Protein AF-A0A256YFN9-F1 (afdb_monomer)

Structure (mmCIF, N/CA/C/O backbone):
data_AF-A0A256YFN9-F1
#
_entry.id   AF-A0A256YFN9-F1
#
loop_
_atom_site.group_PDB
_atom_site.id
_atom_site.type_symbol
_atom_site.label_atom_id
_atom_site.label_alt_id
_atom_site.label_comp_id
_atom_site.label_asym_id
_atom_site.label_entity_id
_atom_site.label_seq_id
_atom_site.pdbx_PDB_ins_code
_atom_site.Cartn_x
_atom_site.Cartn_y
_atom_site.Cartn_z
_atom_site.occupancy
_atom_site.B_iso_or_equiv
_atom_site.auth_seq_id
_atom_site.auth_comp_id
_atom_site.auth_asym_id
_atom_site.auth_atom_id
_atom_site.pdbx_PDB_model_num
ATOM 1 N N . MET A 1 1 ? 26.355 7.300 21.365 1.00 31.09 1 MET A N 1
ATOM 2 C CA . MET A 1 1 ? 24.925 7.442 21.045 1.00 31.09 1 MET A CA 1
ATOM 3 C C . MET A 1 1 ? 24.406 8.568 21.919 1.00 31.09 1 MET A C 1
ATOM 5 O O . MET A 1 1 ? 24.290 8.373 23.122 1.00 31.09 1 MET A O 1
ATOM 9 N N . LYS A 1 2 ? 24.301 9.787 21.382 1.00 23.52 2 LYS A N 1
ATOM 10 C CA . LYS A 1 2 ? 23.694 10.892 22.128 1.00 23.52 2 LYS A CA 1
ATOM 11 C C . LYS A 1 2 ? 22.186 10.688 22.015 1.00 23.52 2 LYS A C 1
ATOM 13 O O . LYS A 1 2 ? 21.679 10.669 20.905 1.00 23.52 2 LYS A O 1
ATOM 18 N N . LEU A 1 3 ? 21.522 10.443 23.139 1.00 29.11 3 LEU A N 1
ATOM 19 C CA . LEU A 1 3 ? 20.066 10.503 23.220 1.00 29.11 3 LEU A CA 1
ATOM 20 C C . LEU A 1 3 ? 19.706 11.984 23.094 1.00 29.11 3 LEU A C 1
ATOM 22 O O . LEU A 1 3 ? 20.018 12.760 23.995 1.00 29.11 3 LEU A O 1
ATOM 26 N N . TYR A 1 4 ? 19.172 12.382 21.947 1.00 42.34 4 TYR A N 1
ATOM 27 C CA . TYR A 1 4 ? 18.558 13.692 21.782 1.00 42.34 4 TYR A CA 1
ATOM 28 C C . TYR A 1 4 ? 17.078 13.546 22.138 1.00 42.34 4 TYR A C 1
ATOM 30 O O . TYR A 1 4 ? 16.406 12.641 21.645 1.00 42.34 4 TYR A O 1
ATOM 38 N N . GLU A 1 5 ? 16.598 14.374 23.062 1.00 48.62 5 GLU A N 1
ATOM 39 C CA . GLU A 1 5 ? 15.192 14.405 23.461 1.00 48.62 5 GLU A CA 1
ATOM 40 C C . GLU A 1 5 ? 14.402 15.164 22.387 1.00 48.62 5 GLU A C 1
ATOM 42 O O . GLU A 1 5 ? 14.769 16.285 22.033 1.00 48.62 5 GLU A O 1
ATOM 47 N N . ALA A 1 6 ? 13.345 14.546 21.849 1.00 60.25 6 ALA A N 1
ATOM 48 C CA . ALA A 1 6 ? 12.376 15.231 20.993 1.00 60.25 6 ALA A CA 1
ATOM 49 C C . ALA A 1 6 ? 11.833 16.475 21.715 1.00 60.25 6 ALA A C 1
ATOM 51 O O . ALA A 1 6 ? 11.688 16.459 22.943 1.00 60.25 6 ALA A O 1
ATOM 52 N N . SER A 1 7 ? 11.530 17.552 20.983 1.00 68.69 7 SER A N 1
ATOM 53 C CA . SER A 1 7 ? 11.017 18.757 21.634 1.00 68.69 7 SER A CA 1
ATOM 54 C C . SER A 1 7 ? 9.652 18.477 22.279 1.00 68.69 7 SER A C 1
ATOM 56 O O . SER A 1 7 ? 8.888 17.621 21.830 1.00 68.69 7 SER A O 1
ATOM 58 N N . GLU A 1 8 ? 9.304 19.218 23.336 1.00 73.56 8 GLU A N 1
ATOM 59 C CA . GLU A 1 8 ? 7.992 19.083 23.993 1.00 73.56 8 GLU A CA 1
ATOM 60 C C . GLU A 1 8 ? 6.826 19.329 23.010 1.00 73.56 8 GLU A C 1
ATOM 62 O O . GLU A 1 8 ? 5.724 18.810 23.192 1.00 73.56 8 GLU A O 1
ATOM 67 N N . PHE A 1 9 ? 7.069 20.112 21.954 1.00 75.50 9 PHE A N 1
ATOM 68 C CA . PHE A 1 9 ? 6.118 20.336 20.870 1.00 75.50 9 PHE A CA 1
ATOM 69 C C . PHE A 1 9 ? 5.909 19.072 20.022 1.00 75.50 9 PHE A C 1
ATOM 71 O O . PHE A 1 9 ? 4.760 18.695 19.786 1.00 75.50 9 PHE A O 1
ATOM 78 N N . ASP A 1 10 ? 6.988 18.386 19.637 1.00 76.69 10 ASP A N 1
ATOM 79 C CA . ASP A 1 10 ? 6.937 17.173 18.806 1.00 76.69 10 ASP A CA 1
ATOM 80 C C . ASP A 1 10 ? 6.208 16.040 19.528 1.00 76.69 10 ASP A C 1
ATOM 82 O O . ASP A 1 10 ? 5.342 15.377 18.956 1.00 76.69 10 ASP A O 1
ATOM 86 N N . ILE A 1 11 ? 6.500 15.872 20.823 1.00 79.44 11 ILE A N 1
ATOM 87 C CA . ILE A 1 11 ? 5.843 14.871 21.670 1.00 79.44 11 ILE A CA 1
ATOM 88 C C . ILE A 1 11 ? 4.331 15.117 21.692 1.00 79.44 11 ILE A C 1
ATOM 90 O O . ILE A 1 11 ? 3.560 14.211 21.381 1.00 79.44 11 ILE A O 1
ATOM 94 N N . LYS A 1 12 ? 3.895 16.354 21.965 1.00 84.94 12 LYS A N 1
ATOM 95 C CA . LYS A 1 12 ? 2.464 16.701 22.000 1.00 84.94 12 LYS A CA 1
ATOM 96 C C . LYS A 1 12 ? 1.782 16.528 20.645 1.00 84.94 12 LYS A C 1
ATOM 98 O O . LYS A 1 12 ? 0.613 16.145 20.598 1.00 84.94 12 LYS A O 1
ATOM 103 N N . LEU A 1 13 ? 2.480 16.821 19.547 1.00 86.12 13 LEU A N 1
ATOM 104 C CA . LEU A 1 13 ? 1.949 16.649 18.195 1.00 86.12 13 LEU A CA 1
ATOM 105 C C . LEU A 1 13 ? 1.696 15.167 17.883 1.00 86.12 13 LEU A C 1
ATOM 107 O O . LEU A 1 13 ? 0.624 14.816 17.385 1.00 86.12 13 LEU A O 1
ATOM 111 N N . PHE A 1 14 ? 2.653 14.297 18.211 1.00 87.94 14 PHE A N 1
ATOM 112 C CA . PHE A 1 14 ? 2.536 12.857 17.983 1.00 87.94 14 PHE A CA 1
ATOM 113 C C . PHE A 1 14 ? 1.542 12.190 18.936 1.00 87.94 14 PHE A C 1
ATOM 115 O O . PHE A 1 14 ? 0.762 11.352 18.489 1.00 87.94 14 PHE A O 1
ATOM 122 N N . GLU A 1 15 ? 1.495 12.595 20.207 1.00 89.56 15 GLU A N 1
ATOM 123 C CA . GLU A 1 15 ? 0.472 12.144 21.162 1.00 89.56 15 GLU A CA 1
ATOM 124 C C . GLU A 1 15 ? -0.935 12.487 20.665 1.00 89.56 15 GLU A C 1
ATOM 126 O O . GLU A 1 15 ? -1.798 11.611 20.595 1.00 89.56 15 GLU A O 1
ATOM 131 N N . LYS A 1 16 ? -1.144 13.731 20.206 1.00 90.50 16 LYS A N 1
ATOM 132 C CA . LYS A 1 16 ? -2.417 14.152 19.609 1.00 90.50 16 LYS A CA 1
ATOM 133 C C . LYS A 1 16 ? -2.796 13.275 18.412 1.00 90.50 16 LYS A C 1
ATOM 135 O O . LYS A 1 16 ? -3.946 12.846 18.311 1.00 90.50 16 LYS A O 1
ATOM 140 N N . PHE A 1 17 ? -1.849 13.005 17.509 1.00 93.81 17 PHE A N 1
ATOM 141 C CA . PHE A 1 17 ? -2.095 12.122 16.368 1.00 93.81 17 PHE A CA 1
ATOM 142 C C . PHE A 1 17 ? -2.513 10.719 16.825 1.00 93.81 17 PHE A C 1
ATOM 144 O O . PHE A 1 17 ? -3.518 10.198 16.344 1.00 93.81 17 PHE A O 1
ATOM 151 N N . VAL A 1 18 ? -1.774 10.119 17.763 1.00 94.25 18 VAL A N 1
ATOM 152 C CA . VAL A 1 18 ? -2.042 8.766 18.269 1.00 94.25 18 VAL A CA 1
ATOM 153 C C . VAL A 1 18 ? -3.432 8.676 18.901 1.00 94.25 18 VAL A C 1
ATOM 155 O O . VAL A 1 18 ? -4.196 7.774 18.550 1.00 94.25 18 VAL A O 1
ATOM 158 N N . ASP A 1 19 ? -3.791 9.619 19.771 1.00 94.94 19 ASP A N 1
ATOM 159 C CA . ASP A 1 19 ? -5.084 9.624 20.462 1.00 94.94 19 ASP A CA 1
ATOM 160 C C . ASP A 1 19 ? -6.259 9.750 19.484 1.00 94.94 19 ASP A C 1
ATOM 162 O O . ASP A 1 19 ? -7.252 9.017 19.566 1.00 94.94 19 ASP A O 1
ATOM 166 N N . GLU A 1 20 ? -6.162 10.661 18.515 1.00 96.75 20 GLU A N 1
ATOM 167 C CA . GLU A 1 20 ? -7.208 10.837 17.509 1.00 96.75 20 GLU A CA 1
ATOM 168 C C . GLU A 1 20 ? -7.285 9.643 16.542 1.00 96.75 20 GLU A C 1
ATOM 170 O O . GLU A 1 20 ? -8.389 9.187 16.221 1.00 96.75 20 GLU A O 1
ATOM 175 N N . ALA A 1 21 ? -6.144 9.080 16.134 1.00 97.25 21 ALA A N 1
ATOM 176 C CA . ALA A 1 21 ? -6.084 7.901 15.275 1.00 97.25 21 ALA A CA 1
ATOM 177 C C . ALA A 1 21 ? -6.699 6.663 15.950 1.00 97.25 21 ALA A C 1
ATOM 179 O O . ALA A 1 21 ? -7.454 5.933 15.306 1.00 97.25 21 ALA A O 1
ATOM 180 N N . LEU A 1 22 ? -6.456 6.453 17.251 1.00 96.62 22 LEU A N 1
ATOM 181 C CA . LEU A 1 22 ? -7.061 5.367 18.035 1.00 96.62 22 LEU A CA 1
ATOM 182 C C . LEU A 1 22 ? -8.589 5.479 18.105 1.00 96.62 22 LEU A C 1
ATOM 184 O O . LEU A 1 22 ? -9.300 4.474 17.976 1.00 96.62 22 LEU A O 1
ATOM 188 N N . ASN A 1 23 ? -9.100 6.698 18.283 1.00 97.38 23 ASN A N 1
ATOM 189 C CA . ASN A 1 23 ? -10.536 6.958 18.284 1.00 97.38 23 ASN A CA 1
ATOM 190 C C . ASN A 1 23 ? -11.153 6.668 16.911 1.00 97.38 23 ASN A C 1
ATOM 192 O O . ASN A 1 23 ? -12.175 5.989 16.826 1.00 97.38 23 ASN A O 1
ATOM 196 N N . ILE A 1 24 ? -10.514 7.123 15.828 1.00 98.19 24 ILE A N 1
ATOM 197 C CA . ILE A 1 24 ? -10.985 6.856 14.463 1.00 98.19 24 ILE A CA 1
ATOM 198 C C . ILE A 1 24 ? -10.957 5.353 14.158 1.00 98.19 24 ILE A C 1
ATOM 200 O O . ILE A 1 24 ? -11.948 4.827 13.650 1.00 98.19 24 ILE A O 1
ATOM 204 N N . ALA A 1 25 ? -9.875 4.651 14.508 1.00 97.69 25 ALA A N 1
ATOM 205 C CA . ALA A 1 25 ? -9.765 3.205 14.329 1.00 97.69 25 ALA A CA 1
ATOM 206 C C . ALA A 1 25 ? -10.911 2.467 15.033 1.00 97.69 25 ALA A C 1
ATOM 208 O O . ALA A 1 25 ? -11.564 1.635 14.415 1.00 97.69 25 ALA A O 1
ATOM 209 N N . SER A 1 26 ? -11.222 2.839 16.279 1.00 97.81 26 SER A N 1
ATOM 210 C CA . SER A 1 26 ? -12.307 2.224 17.056 1.00 97.81 26 SER A CA 1
ATOM 211 C C . SER A 1 26 ? -13.685 2.399 16.400 1.00 97.81 26 SER A C 1
ATOM 213 O O . SER A 1 26 ? -14.517 1.494 16.445 1.00 97.81 26 SER A O 1
ATOM 215 N N . GLU A 1 27 ? -13.949 3.547 15.771 1.00 98.44 27 GLU A N 1
ATOM 216 C CA . GLU A 1 27 ? -15.192 3.762 15.016 1.00 98.44 27 GLU A CA 1
ATOM 217 C C . GLU A 1 27 ? -15.226 2.944 13.716 1.00 98.44 27 GLU A C 1
ATOM 219 O O . GLU A 1 27 ? -16.272 2.399 13.355 1.00 98.44 27 GLU A O 1
ATOM 224 N N . ILE A 1 28 ? -14.085 2.791 13.036 1.00 98.38 28 ILE A N 1
ATOM 225 C CA . ILE A 1 28 ? -13.972 1.926 11.854 1.00 98.38 28 ILE A CA 1
ATOM 226 C C . ILE A 1 28 ? -14.216 0.457 12.237 1.00 98.38 28 ILE A C 1
ATOM 228 O O . ILE A 1 28 ? -14.989 -0.212 11.549 1.00 98.38 28 ILE A O 1
ATOM 232 N N . GLU A 1 29 ? -13.650 -0.027 13.350 1.00 97.44 29 GLU A N 1
ATOM 233 C CA . GLU A 1 29 ? -13.876 -1.389 13.869 1.00 97.44 29 GLU A CA 1
ATOM 234 C C . GLU A 1 29 ? -15.368 -1.651 14.117 1.00 97.44 29 GLU A C 1
ATOM 236 O O . GLU A 1 29 ? -15.888 -2.69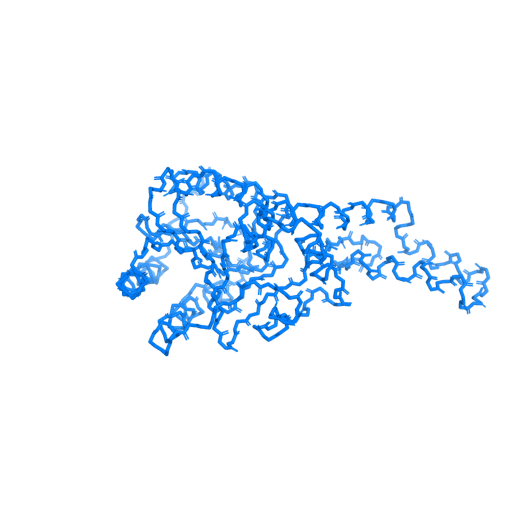3 13.719 1.00 97.44 29 GLU A O 1
ATOM 241 N N . LYS A 1 30 ? -16.101 -0.687 14.696 1.00 98.12 30 LYS A N 1
ATOM 242 C CA . LYS A 1 30 ? -17.558 -0.806 14.910 1.00 98.12 30 LYS A CA 1
ATOM 243 C C . LYS A 1 30 ? -18.338 -0.937 13.603 1.00 98.12 30 LYS A C 1
ATOM 245 O O . LYS A 1 30 ? -19.309 -1.686 13.549 1.00 98.12 30 LYS A O 1
ATOM 250 N N . ILE A 1 31 ? -17.937 -0.204 12.563 1.00 97.88 31 ILE A N 1
ATOM 251 C CA . ILE A 1 31 ? -18.598 -0.241 11.250 1.00 97.88 31 ILE A CA 1
ATOM 252 C C . ILE A 1 31 ? -18.286 -1.546 10.513 1.00 97.88 31 ILE A C 1
ATOM 254 O O . ILE A 1 31 ? -19.148 -2.086 9.820 1.00 97.88 31 ILE A O 1
ATOM 258 N N . ARG A 1 32 ? -17.047 -2.031 10.621 1.00 97.00 32 ARG A N 1
ATOM 259 C CA . ARG A 1 32 ? -16.557 -3.180 9.854 1.00 97.00 32 ARG A CA 1
ATOM 260 C C . ARG A 1 32 ? -16.783 -4.519 10.540 1.00 97.00 32 ARG A C 1
ATOM 262 O O . ARG A 1 32 ? -16.917 -5.520 9.844 1.00 97.00 32 ARG A O 1
ATOM 269 N N . GLY A 1 33 ? -16.838 -4.539 11.869 1.00 96.75 33 GLY A N 1
ATOM 270 C CA . GLY A 1 33 ? -16.858 -5.772 12.656 1.00 96.75 33 GLY A CA 1
ATOM 271 C C . GLY A 1 33 ? -15.537 -6.550 12.608 1.00 96.75 33 GLY A C 1
ATOM 272 O O . GLY A 1 33 ? -15.523 -7.738 12.917 1.00 96.75 33 GLY A O 1
ATOM 273 N N . SER A 1 34 ? -14.447 -5.899 12.206 1.00 96.00 34 SER A N 1
ATOM 274 C CA . SER A 1 34 ? -13.098 -6.452 12.055 1.00 96.00 34 SER A CA 1
ATOM 275 C C . SER A 1 34 ? -12.127 -5.732 12.992 1.00 96.00 34 SER A C 1
ATOM 277 O O . SER A 1 34 ? -12.390 -4.605 13.419 1.00 96.00 34 SER A O 1
ATOM 279 N N . ARG A 1 35 ? -10.986 -6.366 13.294 1.00 96.88 35 ARG A N 1
ATOM 280 C CA . ARG A 1 35 ? -9.858 -5.663 13.919 1.00 96.88 35 ARG A CA 1
ATOM 281 C C . ARG A 1 35 ? -9.272 -4.689 12.902 1.00 96.88 35 ARG A C 1
ATOM 283 O O . ARG A 1 35 ? -9.081 -5.064 11.746 1.00 96.88 35 ARG A O 1
ATOM 290 N N . VAL A 1 36 ? -8.922 -3.483 13.332 1.00 98.06 36 VAL A N 1
ATOM 291 C CA . VAL A 1 36 ? -8.251 -2.491 12.482 1.00 98.06 36 VAL A CA 1
ATOM 292 C C . VAL A 1 36 ? -6.788 -2.352 12.882 1.00 98.06 36 VAL A C 1
ATOM 294 O O . VAL A 1 36 ? -6.460 -2.237 14.063 1.00 98.06 36 VAL A O 1
ATOM 297 N N . PHE A 1 37 ? -5.907 -2.329 11.882 1.00 98.31 37 PHE A N 1
ATOM 298 C CA . PHE A 1 37 ? -4.496 -2.009 12.053 1.00 98.31 37 PHE A CA 1
ATOM 299 C C . PHE A 1 37 ? -4.077 -0.854 11.139 1.00 98.31 37 PHE A C 1
ATOM 301 O O . PHE A 1 37 ? -4.201 -0.944 9.921 1.00 98.31 37 PHE A O 1
ATOM 308 N N . ILE A 1 38 ? -3.558 0.233 11.701 1.00 98.50 38 ILE A N 1
ATOM 309 C CA . ILE A 1 38 ? -3.041 1.372 10.937 1.00 98.50 38 ILE A CA 1
ATOM 310 C C . ILE A 1 38 ? -1.569 1.116 10.607 1.00 98.50 38 ILE A C 1
ATOM 312 O O . ILE A 1 38 ? -0.753 0.923 11.505 1.00 98.50 38 ILE A O 1
ATOM 316 N N . LEU A 1 39 ? -1.232 1.137 9.319 1.00 98.25 39 LEU A N 1
ATOM 317 C CA . LEU A 1 39 ? 0.135 1.060 8.817 1.00 98.25 39 LEU A CA 1
ATOM 318 C C . LEU A 1 39 ? 0.405 2.257 7.906 1.00 98.25 39 LEU A C 1
ATOM 320 O O . LEU A 1 39 ? 0.165 2.205 6.697 1.00 98.25 39 LEU A O 1
ATOM 324 N N . PHE A 1 40 ? 0.889 3.346 8.497 1.00 97.31 40 PHE A N 1
ATOM 325 C CA . PHE A 1 40 ? 1.238 4.566 7.769 1.00 97.31 40 PHE A CA 1
ATOM 326 C C . PHE A 1 40 ? 2.751 4.708 7.667 1.00 97.31 40 PHE A C 1
ATOM 328 O O . PHE A 1 40 ? 3.473 4.586 8.650 1.00 97.31 40 PHE A O 1
ATOM 335 N N . ILE A 1 41 ? 3.247 4.931 6.460 1.00 95.06 41 ILE A N 1
ATOM 336 C CA . ILE A 1 41 ? 4.669 5.065 6.167 1.00 95.06 41 ILE A CA 1
ATOM 337 C C . ILE A 1 41 ? 4.838 6.409 5.460 1.00 95.06 41 ILE A C 1
ATOM 339 O O . ILE A 1 41 ? 4.288 6.597 4.373 1.00 95.06 41 ILE A O 1
ATOM 343 N N . GLY A 1 42 ? 5.542 7.335 6.115 1.00 90.19 42 GLY A N 1
ATOM 344 C CA . GLY A 1 42 ? 5.807 8.695 5.640 1.00 90.19 42 GLY A CA 1
ATOM 345 C C . GLY A 1 42 ? 6.597 8.742 4.346 1.00 90.19 42 GLY A C 1
ATOM 346 O O . GLY A 1 42 ? 7.115 7.729 3.874 1.00 90.19 42 GLY A O 1
ATOM 347 N N . GLU A 1 43 ? 6.682 9.928 3.750 1.00 84.94 43 GLU A N 1
ATOM 348 C CA . GLU A 1 43 ? 7.249 10.091 2.405 1.00 84.94 43 GLU A CA 1
ATOM 349 C C . GLU A 1 43 ? 8.745 9.787 2.354 1.00 84.94 43 GLU A C 1
ATOM 351 O O . GLU A 1 43 ? 9.282 9.399 1.316 1.00 84.94 43 GLU A O 1
ATOM 356 N N . TYR A 1 44 ? 9.401 9.909 3.504 1.00 83.94 44 TYR A N 1
ATOM 357 C CA . TYR A 1 44 ? 10.827 9.670 3.671 1.00 83.94 44 TYR A CA 1
ATOM 358 C C . TYR A 1 44 ? 11.136 8.327 4.340 1.00 83.94 44 TYR A C 1
ATOM 360 O O . TYR A 1 44 ? 12.284 8.041 4.678 1.00 83.94 44 TYR A O 1
ATOM 368 N N . ARG A 1 45 ? 10.122 7.472 4.514 1.00 87.38 45 ARG A N 1
ATOM 369 C CA . ARG A 1 45 ? 10.284 6.077 4.928 1.00 87.38 45 ARG A CA 1
ATOM 370 C C . ARG A 1 45 ? 9.810 5.147 3.824 1.00 87.38 45 ARG A C 1
ATOM 372 O O . ARG A 1 45 ? 8.885 5.432 3.075 1.00 87.38 45 ARG A O 1
ATOM 379 N N . ASN A 1 46 ? 10.463 3.996 3.739 1.00 90.81 46 ASN A N 1
ATOM 380 C CA . ASN A 1 46 ? 10.145 2.970 2.758 1.00 90.81 46 ASN A CA 1
ATOM 381 C C . ASN A 1 46 ? 9.653 1.703 3.452 1.00 90.81 46 ASN A C 1
ATOM 383 O O . ASN A 1 46 ? 10.008 1.413 4.592 1.00 90.81 46 ASN A O 1
ATOM 387 N N . ILE A 1 47 ? 8.896 0.898 2.715 1.00 95.50 47 ILE A N 1
ATOM 388 C CA . ILE A 1 47 ? 8.762 -0.529 2.995 1.00 95.50 47 ILE A CA 1
ATOM 389 C C . ILE A 1 47 ? 10.154 -1.146 2.819 1.00 95.50 47 ILE A C 1
ATOM 391 O O . ILE A 1 47 ? 10.639 -1.313 1.699 1.00 95.50 47 ILE A O 1
ATOM 395 N N . ASP A 1 48 ? 10.810 -1.462 3.928 1.00 93.50 48 ASP A N 1
ATOM 396 C CA . ASP A 1 48 ? 12.169 -1.990 3.966 1.00 93.50 48 ASP A CA 1
ATOM 397 C C . ASP A 1 48 ? 12.250 -3.288 4.789 1.00 93.50 48 ASP A C 1
ATOM 399 O O . ASP A 1 48 ? 11.241 -3.914 5.122 1.00 93.50 48 ASP A O 1
ATOM 403 N N . ARG A 1 49 ? 13.477 -3.744 5.063 1.00 93.56 49 ARG A N 1
ATOM 404 C CA . ARG A 1 49 ? 13.732 -5.008 5.769 1.00 93.56 49 ARG A CA 1
ATOM 405 C C . ARG A 1 49 ? 13.360 -4.957 7.250 1.00 93.56 49 ARG A C 1
ATOM 407 O O . ARG A 1 49 ? 13.235 -6.012 7.865 1.00 93.56 49 ARG A O 1
ATOM 414 N N . GLU A 1 50 ? 13.197 -3.772 7.832 1.00 91.88 50 GLU A N 1
ATOM 415 C CA . GLU A 1 50 ? 12.826 -3.622 9.239 1.00 91.88 50 GLU A CA 1
ATOM 416 C C . GLU A 1 50 ? 11.327 -3.824 9.444 1.00 91.88 50 GLU A C 1
ATOM 418 O O . GLU A 1 50 ? 10.914 -4.338 10.489 1.00 91.88 50 GLU A O 1
ATOM 423 N N . LEU A 1 51 ? 10.516 -3.488 8.432 1.00 94.31 51 LEU A N 1
ATOM 424 C CA . LEU A 1 51 ? 9.058 -3.530 8.521 1.00 94.31 51 LEU A CA 1
ATOM 425 C C . LEU A 1 51 ? 8.538 -4.894 8.987 1.00 94.31 51 LEU A C 1
ATOM 427 O O . LEU A 1 51 ? 7.667 -4.943 9.850 1.00 94.31 51 LEU A O 1
ATOM 431 N N . ILE A 1 52 ? 9.084 -6.008 8.489 1.00 95.06 52 ILE A N 1
ATOM 432 C CA . ILE A 1 52 ? 8.636 -7.341 8.921 1.00 95.06 52 ILE A CA 1
ATOM 433 C C . ILE A 1 52 ? 8.875 -7.580 10.416 1.00 95.06 52 ILE A C 1
ATOM 435 O O . ILE A 1 52 ? 8.035 -8.180 11.083 1.00 95.06 52 ILE A O 1
ATOM 439 N N . GLY A 1 53 ? 9.983 -7.080 10.967 1.00 93.38 53 GLY A N 1
ATOM 440 C CA . GLY A 1 53 ? 10.275 -7.187 12.394 1.00 93.38 53 GLY A CA 1
ATOM 441 C C . GLY A 1 53 ? 9.304 -6.373 13.250 1.00 93.38 53 GLY A C 1
ATOM 442 O O . GLY A 1 53 ? 8.992 -6.778 14.368 1.00 93.38 53 GLY A O 1
ATOM 443 N N . ILE A 1 54 ? 8.806 -5.253 12.722 1.00 92.19 54 ILE A N 1
ATOM 444 C CA . ILE A 1 54 ? 7.770 -4.434 13.359 1.00 92.19 54 ILE A CA 1
ATOM 445 C C . ILE A 1 54 ? 6.419 -5.151 13.276 1.00 92.19 54 ILE A C 1
ATOM 447 O O . ILE A 1 54 ? 5.792 -5.380 14.304 1.00 92.19 54 ILE A O 1
ATOM 451 N N . ILE A 1 55 ? 6.003 -5.571 12.078 1.00 95.62 55 ILE A N 1
ATOM 452 C CA . ILE A 1 55 ? 4.716 -6.244 11.857 1.00 95.62 55 ILE A CA 1
ATOM 453 C C . ILE A 1 55 ? 4.609 -7.528 12.679 1.00 95.62 55 ILE A C 1
ATOM 455 O O . ILE A 1 55 ? 3.592 -7.727 13.329 1.00 95.62 55 ILE A O 1
ATOM 459 N N . ASN A 1 56 ? 5.664 -8.344 12.736 1.00 94.12 56 ASN A N 1
ATOM 460 C CA . ASN A 1 56 ? 5.682 -9.572 13.534 1.00 94.12 56 ASN A CA 1
ATOM 461 C C . ASN A 1 56 ? 5.395 -9.305 15.024 1.00 94.12 56 ASN A C 1
ATOM 463 O O . ASN A 1 56 ? 4.584 -9.987 15.640 1.00 94.12 56 ASN A O 1
ATOM 467 N N . LYS A 1 57 ? 5.988 -8.251 15.597 1.00 92.25 57 LYS A N 1
ATOM 468 C CA . LYS A 1 57 ? 5.778 -7.901 17.012 1.00 92.25 57 LYS A CA 1
ATOM 469 C C . LYS A 1 57 ? 4.357 -7.429 17.326 1.00 92.25 57 LYS A C 1
ATOM 471 O O . LYS A 1 57 ? 3.949 -7.502 18.481 1.00 92.25 57 LYS A O 1
ATOM 476 N N . LEU A 1 58 ? 3.644 -6.883 16.342 1.00 92.12 58 LEU A N 1
ATOM 477 C CA . LEU A 1 58 ? 2.357 -6.202 16.538 1.00 92.12 58 LEU A CA 1
ATOM 478 C C . LEU A 1 58 ? 1.159 -7.020 16.055 1.00 92.12 58 LEU A C 1
ATOM 480 O O . LEU A 1 58 ? 0.036 -6.879 16.550 1.00 92.12 58 LEU A O 1
ATOM 484 N N . ILE A 1 59 ? 1.407 -7.867 15.065 1.00 92.94 59 ILE A N 1
ATOM 485 C CA . ILE A 1 59 ? 0.441 -8.757 14.452 1.00 92.94 59 ILE A CA 1
ATOM 486 C C . ILE A 1 59 ? 1.024 -10.159 14.571 1.00 92.94 59 ILE A C 1
ATOM 488 O O . ILE A 1 59 ? 1.841 -10.586 13.764 1.00 92.94 59 ILE A O 1
ATOM 492 N N . ASP A 1 60 ? 0.604 -10.864 15.611 1.00 87.94 60 ASP A N 1
ATOM 493 C CA . ASP A 1 60 ? 0.744 -12.315 15.696 1.00 87.94 60 ASP A CA 1
ATOM 494 C C . ASP A 1 60 ? -0.505 -12.954 15.051 1.00 87.94 60 ASP A C 1
ATOM 496 O O . ASP A 1 60 ? -1.103 -12.390 14.128 1.00 87.94 60 ASP A O 1
ATOM 500 N N . ARG A 1 61 ? -0.956 -14.100 15.552 1.00 93.19 61 ARG A N 1
ATOM 501 C CA . ARG A 1 61 ? -2.175 -14.757 15.095 1.00 93.19 61 ARG A CA 1
ATOM 502 C C . ARG A 1 61 ? -3.435 -13.913 15.322 1.00 93.19 61 ARG A C 1
ATOM 504 O O . ARG A 1 61 ? -3.753 -13.509 16.440 1.00 93.19 61 ARG A O 1
ATOM 511 N N . VAL A 1 62 ? -4.206 -13.721 14.255 1.00 95.06 62 VAL A N 1
ATOM 512 C CA . VAL A 1 62 ? -5.523 -13.074 14.258 1.00 95.06 62 VAL A CA 1
ATOM 513 C C . VAL A 1 62 ? -6.575 -14.107 13.861 1.00 95.06 62 VAL A C 1
ATOM 515 O O . VAL A 1 62 ? -6.630 -14.547 12.716 1.00 95.06 62 VAL A O 1
ATOM 518 N N . GLU A 1 63 ? -7.421 -14.509 14.810 1.00 94.12 63 GLU A N 1
ATOM 519 C CA . GLU A 1 63 ? -8.464 -15.521 14.566 1.00 94.12 63 GLU A CA 1
ATOM 520 C C . GLU A 1 63 ? -9.626 -15.004 13.698 1.00 94.12 63 GLU A C 1
ATOM 522 O O . GLU A 1 63 ? -10.284 -15.792 13.023 1.00 94.12 63 GLU A O 1
ATOM 527 N N . GLY A 1 64 ? -9.878 -13.693 13.710 1.00 96.38 64 GLY A N 1
ATOM 528 C CA . GLY A 1 64 ? -10.962 -13.048 12.966 1.00 96.38 64 GLY A CA 1
ATOM 529 C C . GLY A 1 64 ? -10.491 -12.253 11.749 1.00 96.38 64 GLY A C 1
ATOM 530 O O . GLY A 1 64 ? -9.397 -12.466 11.223 1.00 96.38 64 GLY A O 1
ATOM 531 N N . ASP A 1 65 ? -11.340 -11.323 11.321 1.00 98.38 65 ASP A N 1
ATOM 532 C CA . ASP A 1 65 ? -11.066 -10.421 10.205 1.00 98.38 65 ASP A CA 1
ATOM 533 C C . ASP A 1 65 ? -10.102 -9.300 10.624 1.00 98.38 65 ASP A C 1
ATOM 535 O O . ASP A 1 65 ? -10.195 -8.762 11.734 1.00 98.38 65 ASP A O 1
ATOM 539 N N . LEU A 1 66 ? -9.200 -8.929 9.715 1.00 98.62 66 LEU A N 1
ATOM 540 C CA . LEU A 1 66 ? -8.236 -7.845 9.878 1.00 98.62 66 LEU A CA 1
ATOM 541 C C . LEU A 1 66 ? -8.342 -6.866 8.708 1.00 98.62 66 LEU A C 1
ATOM 543 O O . LEU A 1 66 ? -8.123 -7.236 7.555 1.00 98.62 66 LEU A O 1
ATOM 547 N N . ASP A 1 67 ? -8.595 -5.600 9.015 1.00 98.75 67 ASP A N 1
ATOM 548 C CA . ASP A 1 67 ? -8.509 -4.500 8.063 1.00 98.75 67 ASP A CA 1
ATOM 549 C C . ASP A 1 67 ? -7.238 -3.679 8.331 1.00 98.75 67 ASP A C 1
ATOM 551 O O . ASP A 1 67 ? -7.077 -3.074 9.391 1.00 98.75 67 ASP A O 1
ATOM 555 N N . ILE A 1 68 ? -6.325 -3.638 7.361 1.00 98.81 68 ILE A N 1
ATOM 556 C CA . ILE A 1 68 ? -5.109 -2.824 7.421 1.00 98.81 68 ILE A CA 1
ATOM 557 C C . ILE A 1 68 ? -5.356 -1.509 6.691 1.00 98.81 68 ILE A C 1
ATOM 559 O O . ILE A 1 68 ? -5.559 -1.505 5.477 1.00 98.81 68 ILE A O 1
ATOM 563 N N . ILE A 1 69 ? -5.307 -0.383 7.397 1.00 98.81 69 ILE A N 1
ATOM 564 C CA . ILE A 1 69 ? -5.376 0.942 6.780 1.00 98.81 69 ILE A CA 1
ATOM 565 C C . ILE A 1 69 ? -3.960 1.340 6.364 1.00 98.81 69 ILE A C 1
ATOM 567 O O . ILE A 1 69 ? -3.099 1.544 7.217 1.00 98.81 69 ILE A O 1
ATOM 571 N N . LEU A 1 70 ? -3.716 1.421 5.057 1.00 98.81 70 LEU A N 1
ATOM 572 C CA . LEU A 1 70 ? -2.379 1.541 4.478 1.00 98.81 70 LEU A CA 1
ATOM 573 C C . LEU A 1 70 ? -2.175 2.902 3.808 1.00 98.81 70 LEU A C 1
ATOM 575 O O . LEU A 1 70 ? -2.933 3.278 2.913 1.00 98.81 70 LEU A O 1
ATOM 579 N N . TYR A 1 71 ? -1.099 3.585 4.194 1.00 98.31 71 TYR A N 1
ATOM 580 C CA . TYR A 1 71 ? -0.543 4.733 3.477 1.00 98.31 71 TYR A CA 1
ATOM 581 C C . TYR A 1 71 ? 0.949 4.499 3.245 1.00 98.31 71 TYR A C 1
ATOM 583 O O . TYR A 1 71 ? 1.675 4.276 4.211 1.00 98.31 71 TYR A O 1
ATOM 591 N N . SER A 1 72 ? 1.416 4.519 1.994 1.00 97.31 72 SER A N 1
ATOM 592 C CA . SER A 1 72 ? 2.853 4.424 1.694 1.00 97.31 72 SER A CA 1
ATOM 593 C C . SER A 1 72 ? 3.180 4.753 0.235 1.00 97.31 72 SER A C 1
ATOM 595 O O . SER A 1 72 ? 2.478 4.330 -0.691 1.00 97.31 72 SER A O 1
ATOM 597 N N . SER A 1 73 ? 4.312 5.429 0.027 1.00 94.38 73 SER A N 1
ATOM 598 C CA . SER A 1 73 ? 4.900 5.690 -1.296 1.00 94.38 73 SER A CA 1
ATOM 599 C C . SER A 1 73 ? 5.683 4.507 -1.883 1.00 94.38 73 SER A C 1
ATOM 601 O O . SER A 1 73 ? 6.145 4.585 -3.020 1.00 94.38 73 SER A O 1
ATOM 603 N N . GLY A 1 74 ? 5.789 3.388 -1.161 1.00 94.62 74 GLY A N 1
ATOM 604 C CA . GLY A 1 74 ? 6.408 2.158 -1.647 1.00 94.62 74 GLY A CA 1
ATOM 605 C C . GLY A 1 74 ? 7.696 1.800 -0.915 1.00 94.62 74 GLY A C 1
ATOM 606 O O . GLY A 1 74 ? 7.773 1.890 0.307 1.00 94.62 74 GLY A O 1
ATOM 607 N N . GLY A 1 75 ? 8.677 1.286 -1.656 1.00 93.75 75 GLY A N 1
ATOM 608 C CA . GLY A 1 75 ? 9.908 0.718 -1.113 1.00 93.75 75 GLY A CA 1
ATOM 609 C C . GLY A 1 75 ? 10.301 -0.566 -1.837 1.00 93.75 75 GLY A C 1
ATOM 610 O O . GLY A 1 75 ? 10.143 -0.690 -3.051 1.00 93.75 75 GLY A O 1
ATOM 611 N N . LEU A 1 76 ? 10.805 -1.543 -1.089 1.00 94.56 76 LEU A N 1
ATOM 612 C CA . LEU A 1 76 ? 11.265 -2.822 -1.617 1.00 94.56 76 LEU A CA 1
ATOM 613 C C . LEU A 1 76 ? 10.089 -3.787 -1.835 1.00 94.56 76 LEU A C 1
ATOM 615 O O . LEU A 1 76 ? 9.455 -4.236 -0.877 1.00 94.56 76 LEU A O 1
ATOM 619 N N . GLY A 1 77 ? 9.848 -4.173 -3.093 1.00 95.69 77 GLY A N 1
ATOM 620 C CA . GLY A 1 77 ? 8.799 -5.136 -3.462 1.00 95.69 77 GLY A CA 1
ATOM 621 C C . GLY A 1 77 ? 8.933 -6.489 -2.753 1.00 95.69 77 GLY A C 1
ATOM 622 O O . GLY A 1 77 ? 7.943 -7.034 -2.270 1.00 95.69 77 GLY A O 1
ATOM 623 N N . ASP A 1 78 ? 10.163 -6.977 -2.574 1.00 96.94 78 ASP A N 1
ATOM 624 C CA . ASP A 1 78 ? 10.442 -8.202 -1.812 1.00 96.94 78 ASP A CA 1
ATOM 625 C C . ASP A 1 78 ? 9.964 -8.116 -0.361 1.00 96.94 78 ASP A C 1
ATOM 627 O O . ASP A 1 78 ? 9.469 -9.094 0.196 1.00 96.94 78 ASP A O 1
ATOM 631 N N . GLN A 1 79 ? 10.109 -6.949 0.270 1.00 97.81 79 GLN A N 1
ATOM 632 C CA . GLN A 1 79 ? 9.715 -6.767 1.667 1.00 97.81 79 GLN A CA 1
ATOM 633 C C . GLN A 1 79 ? 8.200 -6.631 1.795 1.00 97.81 79 GLN A C 1
ATOM 635 O O . GLN A 1 79 ? 7.615 -7.220 2.702 1.00 97.81 79 GLN A O 1
ATOM 640 N N . ALA A 1 80 ? 7.546 -5.977 0.832 1.00 98.50 80 ALA A N 1
ATOM 641 C CA . ALA A 1 80 ? 6.091 -6.022 0.713 1.00 98.50 80 ALA A CA 1
ATOM 642 C C . ALA A 1 80 ? 5.571 -7.458 0.550 1.00 98.50 80 ALA A C 1
ATOM 644 O O . ALA A 1 80 ? 4.589 -7.827 1.191 1.00 98.50 80 ALA A O 1
ATOM 645 N N . TYR A 1 81 ? 6.250 -8.289 -0.247 1.00 98.69 81 TYR A N 1
ATOM 646 C CA . TYR A 1 81 ? 5.903 -9.701 -0.390 1.00 98.69 81 TYR A CA 1
ATOM 647 C C . TYR A 1 81 ? 6.063 -10.480 0.914 1.00 98.69 81 TYR A C 1
ATOM 649 O O . TYR A 1 81 ? 5.144 -11.196 1.306 1.00 98.69 81 TYR A O 1
ATOM 657 N N . VAL A 1 82 ? 7.191 -10.325 1.611 1.00 98.62 82 VAL A N 1
ATOM 658 C CA . VAL A 1 82 ? 7.434 -10.996 2.899 1.00 98.62 82 VAL A CA 1
ATOM 659 C C . VAL A 1 82 ? 6.372 -10.609 3.930 1.00 98.62 82 VAL A C 1
ATOM 661 O O . VAL A 1 82 ? 5.799 -11.489 4.571 1.00 98.62 82 VAL A O 1
ATOM 664 N N . VAL A 1 83 ? 6.056 -9.317 4.051 1.00 98.62 83 VAL A N 1
ATOM 665 C CA . VAL A 1 83 ? 5.005 -8.833 4.959 1.00 98.62 83 VAL A CA 1
ATOM 666 C C . VAL A 1 83 ? 3.633 -9.361 4.541 1.00 98.62 83 VAL A C 1
ATOM 668 O O . VAL A 1 83 ? 2.904 -9.883 5.380 1.00 98.62 83 VAL A O 1
ATOM 671 N N . GLY A 1 84 ? 3.291 -9.307 3.252 1.00 98.75 84 GLY A N 1
ATOM 672 C CA . GLY A 1 84 ? 2.028 -9.837 2.739 1.00 98.75 84 GLY A CA 1
ATOM 673 C C . GLY A 1 84 ? 1.861 -11.331 3.019 1.00 98.75 84 GLY A C 1
ATOM 674 O O . GLY A 1 84 ? 0.813 -11.758 3.494 1.00 98.75 84 GLY A O 1
ATOM 675 N N . ARG A 1 85 ? 2.911 -12.133 2.806 1.00 98.62 85 ARG A N 1
ATOM 676 C CA . ARG A 1 85 ? 2.923 -13.567 3.132 1.00 98.62 85 ARG A CA 1
ATOM 677 C C . ARG A 1 85 ? 2.734 -13.824 4.618 1.00 98.62 85 ARG A C 1
ATOM 679 O O . ARG A 1 85 ? 1.919 -14.665 4.980 1.00 98.62 85 ARG A O 1
ATOM 686 N N . TYR A 1 86 ? 3.439 -13.071 5.455 1.00 98.56 86 TYR A N 1
ATOM 687 C CA . TYR A 1 86 ? 3.302 -13.170 6.900 1.00 98.56 86 TYR A CA 1
ATOM 688 C C . TYR A 1 86 ? 1.861 -12.882 7.349 1.00 98.56 86 TYR A C 1
ATOM 690 O O . TYR A 1 86 ? 1.283 -13.659 8.104 1.00 98.56 86 TYR A O 1
ATOM 698 N N . LEU A 1 87 ? 1.231 -11.825 6.829 1.00 98.56 87 LEU A N 1
ATOM 699 C CA . LEU A 1 87 ? -0.168 -11.505 7.131 1.00 98.56 87 LEU A CA 1
ATOM 700 C C . LEU A 1 87 ? -1.128 -12.602 6.648 1.00 98.56 87 LEU A C 1
ATOM 702 O O . LEU A 1 87 ? -2.032 -13.003 7.378 1.00 98.56 87 LEU A O 1
ATOM 706 N N . GLN A 1 88 ? -0.911 -13.136 5.443 1.00 98.25 88 GLN A N 1
ATOM 707 C CA . GLN A 1 88 ? -1.712 -14.235 4.898 1.00 98.25 88 GLN A CA 1
ATOM 708 C C . GLN A 1 88 ? -1.620 -15.522 5.724 1.00 98.25 88 GLN A C 1
ATOM 710 O O . GLN A 1 88 ? -2.564 -16.307 5.698 1.00 98.25 88 GLN A O 1
ATOM 715 N N . GLU A 1 89 ? -0.514 -15.757 6.420 1.00 97.56 89 GLU A N 1
ATOM 716 C CA . GLU A 1 89 ? -0.322 -16.938 7.266 1.00 97.56 89 GLU A CA 1
ATOM 717 C C . GLU A 1 89 ? -0.889 -16.742 8.678 1.00 97.56 89 GLU A C 1
ATOM 719 O O . GLU A 1 89 ? -1.318 -17.711 9.302 1.00 97.56 89 GLU A O 1
ATOM 724 N N . ASN A 1 90 ? -0.943 -15.499 9.165 1.00 97.75 90 ASN A N 1
ATOM 725 C CA . ASN A 1 90 ? -1.340 -15.196 10.541 1.00 97.75 90 ASN A CA 1
ATOM 726 C C . ASN A 1 90 ? -2.799 -14.745 10.702 1.00 97.75 90 ASN A C 1
ATOM 728 O O . ASN A 1 90 ? -3.313 -14.778 11.818 1.00 97.75 90 ASN A O 1
ATOM 732 N N . VAL A 1 91 ? -3.489 -14.350 9.629 1.00 98.31 91 VAL A N 1
ATOM 733 C CA . VAL A 1 91 ? -4.902 -13.934 9.674 1.00 98.31 91 VAL A CA 1
ATOM 734 C C . VAL A 1 91 ? -5.808 -15.075 9.207 1.00 98.31 91 VAL A C 1
ATOM 736 O O . VAL A 1 91 ? -5.810 -15.417 8.027 1.00 98.31 91 VAL A O 1
ATOM 739 N N . ASN A 1 92 ? -6.606 -15.664 10.099 1.00 96.75 92 ASN A N 1
ATOM 740 C CA . ASN A 1 92 ? -7.505 -16.776 9.751 1.00 96.75 92 ASN A CA 1
ATOM 741 C C . ASN A 1 92 ? -8.787 -16.298 9.051 1.00 96.75 92 ASN A C 1
ATOM 743 O O . ASN A 1 92 ? -9.326 -17.017 8.207 1.00 96.75 92 ASN A O 1
ATOM 747 N N . GLY A 1 93 ? -9.269 -15.102 9.399 1.00 97.62 93 GLY A N 1
ATOM 748 C CA . GLY A 1 93 ? -10.428 -14.483 8.768 1.00 97.62 93 GLY A CA 1
ATOM 749 C C . GLY A 1 93 ? -10.094 -13.775 7.457 1.00 97.62 93 GLY A C 1
ATOM 750 O O . GLY A 1 93 ? -9.102 -14.067 6.775 1.00 97.62 93 GLY A O 1
ATOM 751 N N . LYS A 1 94 ? -10.957 -12.825 7.108 1.00 98.31 94 LYS A N 1
ATOM 752 C CA . LYS A 1 94 ? -10.790 -11.938 5.962 1.00 98.31 94 LYS A CA 1
ATOM 753 C C . LYS A 1 94 ? -9.690 -10.918 6.237 1.00 98.31 94 LYS A C 1
ATOM 755 O O . LYS A 1 94 ? -9.722 -10.227 7.251 1.00 98.31 94 LYS A O 1
ATOM 760 N N . LEU A 1 95 ? -8.749 -10.790 5.309 1.00 98.81 95 LEU A N 1
ATOM 761 C CA . LEU A 1 95 ? -7.736 -9.739 5.315 1.00 98.81 95 LEU A CA 1
ATOM 762 C C . LEU A 1 95 ? -8.120 -8.679 4.281 1.00 98.81 95 LEU A C 1
ATOM 764 O O . LEU A 1 95 ? -8.174 -8.991 3.095 1.00 98.81 95 LEU A O 1
ATOM 768 N N . SER A 1 96 ? -8.334 -7.430 4.682 1.00 98.75 96 SER A N 1
ATOM 769 C CA . SER A 1 96 ? -8.572 -6.339 3.725 1.00 98.75 96 SER A CA 1
ATOM 770 C C . SER A 1 96 ? -7.554 -5.224 3.887 1.00 98.75 96 SER A C 1
ATOM 772 O O . SER A 1 96 ? -7.075 -4.954 4.986 1.00 98.75 96 SER A O 1
ATOM 774 N N . PHE A 1 97 ? -7.261 -4.530 2.790 1.00 98.88 97 PHE A N 1
ATOM 775 C CA . PHE A 1 97 ? -6.460 -3.309 2.819 1.00 98.88 97 PHE A CA 1
ATOM 776 C C . PHE A 1 97 ? -7.340 -2.105 2.514 1.00 98.88 97 PHE A C 1
ATOM 778 O O . PHE A 1 97 ? -7.995 -2.065 1.477 1.00 98.88 97 PHE A O 1
ATOM 785 N N . MET A 1 98 ? -7.362 -1.118 3.403 1.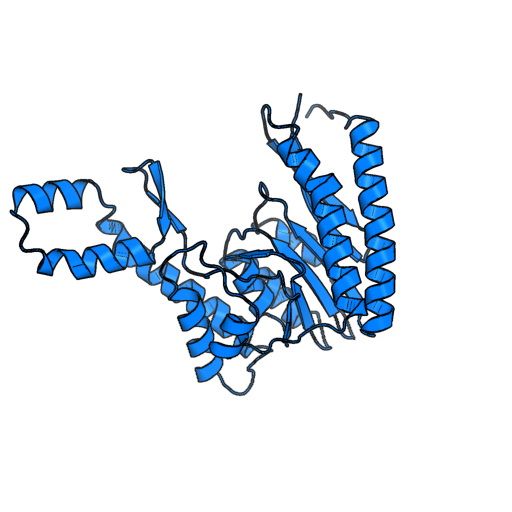00 98.88 98 MET A N 1
ATOM 786 C CA . MET A 1 98 ? -8.079 0.136 3.208 1.00 98.88 98 MET A CA 1
ATOM 787 C C . MET A 1 98 ? -7.103 1.231 2.810 1.00 98.88 98 MET A C 1
ATOM 789 O O . MET A 1 98 ? -6.194 1.561 3.567 1.00 98.88 98 MET A O 1
ATOM 793 N N . ILE A 1 99 ? -7.301 1.811 1.632 1.00 98.81 99 ILE A N 1
ATOM 794 C CA . ILE A 1 99 ? -6.453 2.875 1.105 1.00 98.81 99 ILE A CA 1
ATOM 795 C C . ILE A 1 99 ? -7.223 4.190 1.250 1.00 98.81 99 ILE A C 1
ATOM 797 O O . ILE A 1 99 ? -8.167 4.426 0.487 1.00 98.81 99 ILE A O 1
ATOM 801 N N . PRO A 1 100 ? -6.876 5.049 2.227 1.00 98.31 100 PRO A N 1
ATOM 802 C CA . PRO A 1 100 ? -7.548 6.327 2.399 1.00 98.31 100 PRO A CA 1
ATOM 803 C C . PRO A 1 100 ? -7.138 7.333 1.317 1.00 98.31 100 PRO A C 1
ATOM 805 O O . PRO A 1 100 ? -7.971 8.132 0.893 1.00 98.31 100 PRO A O 1
ATOM 808 N N . ARG A 1 101 ? -5.886 7.250 0.838 1.00 97.56 101 ARG A N 1
ATOM 809 C CA . ARG A 1 101 ? -5.326 8.109 -0.216 1.00 97.56 101 ARG A CA 1
ATOM 810 C C . ARG A 1 101 ? -4.295 7.402 -1.089 1.00 97.56 101 ARG A C 1
ATOM 812 O O . ARG A 1 101 ? -4.439 7.421 -2.305 1.00 97.56 101 ARG A O 1
ATOM 819 N N . TRP A 1 102 ? -3.256 6.814 -0.497 1.00 93.50 102 TRP A N 1
ATOM 820 C CA . TRP A 1 102 ? -2.018 6.554 -1.239 1.00 93.50 102 TRP A CA 1
ATOM 821 C C . TRP A 1 102 ? -1.399 5.189 -0.917 1.00 93.50 102 TRP A C 1
ATOM 823 O O . TRP A 1 102 ? -0.995 4.945 0.215 1.00 93.50 102 TRP A O 1
ATOM 833 N N . ALA A 1 103 ? -1.267 4.309 -1.913 1.00 98.25 103 ALA A N 1
ATOM 834 C CA . ALA A 1 103 ? -0.461 3.089 -1.797 1.00 98.25 103 ALA A CA 1
ATOM 835 C C . ALA A 1 103 ? 0.252 2.785 -3.119 1.00 98.25 103 ALA A C 1
ATOM 837 O O . ALA A 1 103 ? -0.347 2.223 -4.033 1.00 98.25 103 ALA A O 1
ATOM 838 N N . LYS A 1 104 ? 1.533 3.144 -3.236 1.00 97.12 104 LYS A N 1
ATOM 839 C CA . LYS A 1 104 ? 2.305 3.038 -4.488 1.00 97.12 104 LYS A CA 1
ATOM 840 C C . LYS A 1 104 ? 3.330 1.917 -4.474 1.00 97.12 104 LYS A C 1
ATOM 842 O O . LYS A 1 104 ? 3.860 1.568 -3.420 1.00 97.12 104 LYS A O 1
ATOM 847 N N . SER A 1 105 ? 3.659 1.396 -5.658 1.00 96.25 105 SER A N 1
ATOM 848 C CA . SER A 1 105 ? 4.779 0.473 -5.854 1.00 96.25 105 SER A CA 1
ATOM 849 C C . SER A 1 105 ? 4.698 -0.722 -4.894 1.00 96.25 105 SER A C 1
ATOM 851 O O . SER A 1 105 ? 3.697 -1.441 -4.893 1.00 96.25 105 SER A O 1
ATOM 853 N N . ALA A 1 106 ? 5.686 -0.922 -4.020 1.00 97.75 106 ALA A N 1
ATOM 854 C CA . ALA A 1 106 ? 5.668 -1.982 -3.012 1.00 97.75 106 ALA A CA 1
ATOM 855 C C . ALA A 1 106 ? 4.404 -1.974 -2.123 1.00 97.75 106 ALA A C 1
ATOM 857 O O . ALA A 1 106 ? 3.920 -3.035 -1.742 1.00 97.75 106 ALA A O 1
ATOM 858 N N . ALA A 1 107 ? 3.803 -0.817 -1.839 1.00 98.50 107 ALA A N 1
ATOM 859 C CA . ALA A 1 107 ? 2.560 -0.751 -1.071 1.00 98.50 107 ALA A CA 1
ATOM 860 C C . ALA A 1 107 ? 1.357 -1.287 -1.866 1.00 98.50 107 ALA A C 1
ATOM 862 O O . ALA A 1 107 ? 0.462 -1.907 -1.293 1.00 98.50 107 ALA A O 1
ATOM 863 N N . THR A 1 108 ? 1.360 -1.131 -3.195 1.00 98.75 108 THR A N 1
ATOM 864 C CA . THR A 1 108 ? 0.384 -1.794 -4.071 1.00 98.75 108 THR A CA 1
ATOM 865 C C . THR A 1 108 ? 0.561 -3.311 -4.022 1.00 98.75 108 THR A C 1
ATOM 867 O O . THR A 1 108 ? -0.426 -4.023 -3.829 1.00 98.75 108 THR A O 1
ATOM 870 N N . ILE A 1 109 ? 1.804 -3.808 -4.099 1.00 98.75 109 ILE A N 1
ATOM 871 C CA . ILE A 1 109 ? 2.117 -5.242 -3.947 1.00 98.75 109 ILE A CA 1
ATOM 872 C C . ILE A 1 109 ? 1.588 -5.761 -2.603 1.00 98.75 109 ILE A C 1
ATOM 874 O O . ILE A 1 109 ? 0.877 -6.762 -2.566 1.00 98.75 109 ILE A O 1
ATOM 878 N N . LEU A 1 110 ? 1.870 -5.050 -1.507 1.00 98.88 110 LEU A N 1
ATOM 879 C CA . LEU A 1 110 ? 1.393 -5.414 -0.174 1.00 98.88 110 LEU A CA 1
ATOM 880 C C . LEU A 1 110 ? -0.141 -5.447 -0.109 1.00 98.88 110 LEU A C 1
ATOM 882 O O . LEU A 1 110 ? -0.703 -6.420 0.389 1.00 98.88 110 LEU A O 1
ATOM 886 N N . SER A 1 111 ? -0.826 -4.444 -0.666 1.00 98.81 111 SER A N 1
ATOM 887 C CA . SER A 1 111 ? -2.296 -4.398 -0.675 1.00 98.81 111 SER A CA 1
ATOM 888 C C . SER A 1 111 ? -2.938 -5.570 -1.431 1.00 98.81 111 SER A C 1
ATOM 890 O O . SER A 1 111 ? -4.020 -6.030 -1.069 1.00 98.81 111 SER A O 1
ATOM 892 N N . CYS A 1 112 ? -2.235 -6.124 -2.425 1.00 98.81 112 CYS A N 1
ATOM 893 C CA . CYS A 1 112 ? -2.666 -7.307 -3.170 1.00 98.81 112 CYS A CA 1
ATOM 894 C C . CYS A 1 112 ? -2.607 -8.607 -2.347 1.00 98.81 112 CYS A C 1
ATOM 896 O O . CYS A 1 112 ? -3.053 -9.648 -2.825 1.00 98.81 112 CYS A O 1
ATOM 898 N N . SER A 1 113 ? -2.070 -8.573 -1.122 1.00 98.69 113 SER A N 1
ATOM 899 C CA . SER A 1 113 ? -2.090 -9.724 -0.214 1.00 98.69 113 SER A CA 1
ATOM 900 C C . SER A 1 113 ? -3.438 -9.954 0.470 1.00 98.69 113 SER A C 1
ATOM 902 O O . SER A 1 113 ? -3.635 -11.033 1.026 1.00 98.69 113 SER A O 1
ATOM 904 N N . GLY A 1 114 ? -4.366 -8.993 0.413 1.00 98.56 114 GLY A N 1
ATOM 905 C CA . GLY A 1 114 ? -5.707 -9.127 0.983 1.00 98.56 114 GLY A CA 1
ATOM 906 C C . GLY A 1 114 ? -6.700 -9.895 0.106 1.00 98.56 114 GLY A C 1
ATOM 907 O O . GLY A 1 114 ? -6.465 -10.175 -1.068 1.00 98.56 114 GLY A O 1
ATOM 908 N N . ASP A 1 115 ? -7.850 -10.210 0.690 1.00 98.81 115 ASP A N 1
ATOM 909 C CA . ASP A 1 115 ? -9.043 -10.734 0.027 1.00 98.81 115 ASP A CA 1
ATOM 910 C C . ASP A 1 115 ? -9.790 -9.643 -0.764 1.00 98.81 115 ASP A C 1
ATOM 912 O O . ASP A 1 115 ? -10.419 -9.934 -1.786 1.00 98.81 115 ASP A O 1
ATOM 916 N N . GLU A 1 116 ? -9.708 -8.385 -0.314 1.00 98.56 116 GLU A N 1
ATOM 917 C CA . GLU A 1 116 ? -10.237 -7.198 -0.996 1.00 98.56 116 GLU A CA 1
ATOM 918 C C . GLU A 1 116 ? -9.421 -5.938 -0.670 1.00 98.56 116 GLU A C 1
ATOM 920 O O . GLU A 1 116 ? -8.728 -5.869 0.350 1.00 98.56 116 GLU A O 1
ATOM 925 N N . ILE A 1 117 ? -9.554 -4.916 -1.518 1.00 98.88 117 ILE A N 1
ATOM 926 C CA . ILE A 1 117 ? -9.014 -3.577 -1.263 1.00 98.88 117 ILE A CA 1
ATOM 927 C C . ILE A 1 117 ? -10.183 -2.591 -1.172 1.00 98.88 117 ILE A C 1
ATOM 929 O O . ILE A 1 117 ? -10.972 -2.454 -2.107 1.00 98.88 117 ILE A O 1
ATOM 933 N N . VAL A 1 118 ? -10.305 -1.889 -0.050 1.00 98.81 118 VAL A N 1
ATOM 934 C CA . VAL A 1 118 ? -11.273 -0.804 0.136 1.00 98.81 118 VAL A CA 1
ATOM 935 C C . VAL A 1 118 ? -10.605 0.503 -0.281 1.00 98.81 118 VAL A C 1
ATOM 937 O O . VAL A 1 118 ? -9.570 0.867 0.269 1.00 98.81 118 VAL A O 1
ATOM 940 N N . MET A 1 119 ? -11.182 1.229 -1.236 1.00 98.75 119 MET A N 1
ATOM 941 C CA . MET A 1 119 ? -10.598 2.475 -1.750 1.00 98.75 119 MET A CA 1
ATOM 942 C C . MET A 1 119 ? -11.575 3.635 -1.590 1.00 98.75 119 MET A C 1
ATOM 944 O O . MET A 1 119 ? -12.719 3.546 -2.041 1.00 98.75 119 MET A O 1
ATOM 948 N N . THR A 1 120 ? -11.128 4.736 -0.982 1.00 98.56 120 THR A N 1
ATOM 949 C CA . THR A 1 120 ? -11.890 5.996 -1.013 1.00 98.56 120 THR A CA 1
ATOM 950 C C . THR A 1 120 ? -11.914 6.560 -2.437 1.00 98.56 120 THR A C 1
ATOM 952 O O . THR A 1 120 ? -11.134 6.166 -3.306 1.00 98.56 120 THR A O 1
ATOM 955 N N . ARG A 1 121 ? -12.787 7.533 -2.697 1.00 96.88 121 ARG A N 1
ATOM 956 C CA . ARG A 1 121 ? -12.875 8.205 -4.003 1.00 96.88 121 ARG A CA 1
ATOM 957 C C . ARG A 1 121 ? -11.630 9.000 -4.396 1.00 96.88 121 ARG A C 1
ATOM 959 O O . ARG A 1 121 ? -11.482 9.316 -5.571 1.00 96.88 121 ARG A O 1
ATOM 966 N N . ILE A 1 122 ? -10.783 9.343 -3.427 1.00 97.00 122 ILE A N 1
ATOM 967 C CA . ILE A 1 122 ? -9.514 10.047 -3.648 1.00 97.00 122 ILE A CA 1
ATOM 968 C C . ILE A 1 122 ? -8.313 9.101 -3.547 1.00 97.00 122 ILE A C 1
ATOM 970 O O . ILE A 1 122 ? -7.172 9.552 -3.605 1.00 97.00 122 ILE A O 1
ATOM 974 N N . ALA A 1 123 ? -8.550 7.800 -3.366 1.00 98.38 123 ALA A N 1
ATOM 975 C CA . ALA A 1 123 ? -7.487 6.827 -3.239 1.00 98.38 123 ALA A CA 1
ATOM 976 C C . ALA A 1 123 ? -6.912 6.423 -4.596 1.00 98.38 123 ALA A C 1
ATOM 978 O O . ALA A 1 123 ? -7.633 6.253 -5.583 1.00 98.38 123 ALA A O 1
ATOM 979 N N . GLU A 1 124 ? -5.608 6.188 -4.609 1.00 98.12 124 GLU A N 1
ATOM 980 C CA . GLU A 1 124 ? -4.894 5.653 -5.755 1.00 98.12 124 GLU A CA 1
ATOM 981 C C . GLU A 1 124 ? -3.891 4.576 -5.333 1.00 98.12 124 GLU A C 1
ATOM 983 O O . GLU A 1 124 ? -3.139 4.724 -4.363 1.00 98.12 124 GLU A O 1
ATOM 988 N N . LEU A 1 125 ? -3.871 3.497 -6.113 1.00 98.69 125 LEU A N 1
ATOM 989 C CA . LEU A 1 125 ? -2.756 2.563 -6.166 1.00 98.69 125 LEU A CA 1
ATOM 990 C C . LEU A 1 125 ? -1.682 3.098 -7.126 1.00 98.69 125 LEU A C 1
ATOM 992 O O . LEU A 1 125 ? -1.874 4.115 -7.809 1.00 98.69 125 LEU A O 1
ATOM 996 N N . GLY A 1 126 ? -0.533 2.430 -7.167 1.00 97.56 126 GLY A N 1
ATOM 997 C CA . GLY A 1 126 ? 0.560 2.739 -8.078 1.00 97.56 126 GLY A CA 1
ATOM 998 C C . GLY A 1 126 ? 0.993 1.529 -8.900 1.00 97.56 126 GLY A C 1
ATOM 999 O O . GLY A 1 126 ? 0.787 0.390 -8.487 1.00 97.56 126 GLY A O 1
ATOM 1000 N N . PRO A 1 127 ? 1.628 1.767 -10.050 1.00 97.00 127 PRO A N 1
ATOM 1001 C CA . PRO A 1 127 ? 2.351 0.745 -10.787 1.00 97.00 127 PRO A CA 1
ATOM 1002 C C . PRO A 1 127 ? 3.355 -0.005 -9.910 1.00 97.00 127 PRO A C 1
ATOM 1004 O O . PRO A 1 127 ? 3.956 0.576 -9.005 1.00 97.00 127 PRO A O 1
ATOM 1007 N N . ILE A 1 128 ? 3.543 -1.293 -1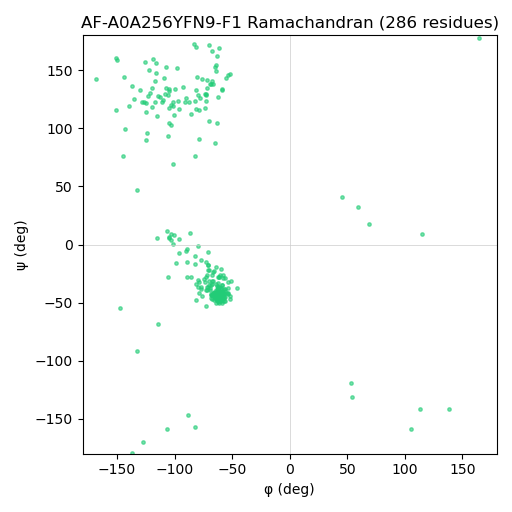0.197 1.00 96.25 128 ILE A N 1
ATOM 1008 C CA . ILE A 1 128 ? 4.483 -2.168 -9.470 1.00 96.25 128 ILE A CA 1
ATOM 1009 C C . ILE A 1 128 ? 5.803 -2.378 -10.224 1.00 96.25 128 ILE A C 1
ATOM 1011 O O . ILE A 1 128 ? 6.607 -3.234 -9.848 1.00 96.25 128 ILE A O 1
ATOM 1015 N N . ASP A 1 129 ? 6.022 -1.647 -11.318 1.00 89.62 129 ASP A N 1
ATOM 1016 C CA . ASP A 1 129 ? 7.252 -1.742 -12.089 1.00 89.62 129 ASP A CA 1
ATOM 1017 C C . ASP A 1 129 ? 8.443 -1.217 -11.266 1.00 89.62 129 ASP A C 1
ATOM 1019 O O . ASP A 1 129 ? 8.328 -0.222 -10.550 1.00 89.62 129 ASP A O 1
ATOM 1023 N N . PRO A 1 130 ? 9.598 -1.896 -11.304 1.00 84.81 130 PRO A N 1
ATOM 1024 C CA . PRO A 1 130 ? 10.741 -1.493 -10.506 1.00 84.81 130 PRO A CA 1
ATOM 1025 C C . PRO A 1 130 ? 11.355 -0.206 -11.058 1.00 84.81 130 PRO A C 1
ATOM 1027 O O . PRO A 1 130 ? 11.501 -0.022 -12.271 1.00 84.81 130 PRO A O 1
ATOM 1030 N N . VAL A 1 131 ? 11.785 0.663 -10.146 1.00 84.50 131 VAL A N 1
ATOM 1031 C CA . VAL A 1 131 ? 12.514 1.886 -10.478 1.00 84.50 131 VAL A CA 1
ATOM 1032 C C . VAL A 1 131 ? 13.982 1.705 -10.143 1.00 84.50 131 VAL A C 1
ATOM 1034 O O . VAL A 1 131 ? 14.338 1.221 -9.071 1.00 84.50 131 VAL A O 1
ATOM 1037 N N . ILE A 1 132 ? 14.843 2.098 -11.073 1.00 81.19 132 ILE A N 1
ATOM 1038 C CA . ILE A 1 132 ? 16.269 1.805 -11.029 1.00 81.19 132 ILE A CA 1
ATOM 1039 C C . ILE A 1 132 ? 17.032 3.114 -11.042 1.00 81.19 132 ILE A C 1
ATOM 1041 O O . ILE A 1 132 ? 16.784 3.983 -11.878 1.00 81.19 132 ILE A O 1
ATOM 1045 N N . TYR A 1 133 ? 17.968 3.266 -10.112 1.00 80.88 133 TYR A N 1
ATOM 1046 C CA . TYR A 1 133 ? 18.870 4.402 -10.137 1.00 80.88 133 TYR A CA 1
ATOM 1047 C C . TYR A 1 133 ? 19.898 4.214 -11.254 1.00 80.88 133 TYR A C 1
ATOM 1049 O O . TYR A 1 133 ? 20.686 3.269 -11.239 1.00 80.88 133 TYR A O 1
ATOM 1057 N N . VAL A 1 134 ? 19.885 5.112 -12.236 1.00 79.56 134 VAL A N 1
ATOM 1058 C CA . VAL A 1 134 ? 20.819 5.068 -13.361 1.00 79.56 134 VAL A CA 1
ATOM 1059 C C . VAL A 1 134 ? 21.897 6.123 -13.138 1.00 79.56 134 VAL A C 1
ATOM 1061 O O . VAL A 1 134 ? 21.674 7.309 -13.386 1.00 79.56 134 VAL A O 1
ATOM 1064 N N . GLU A 1 135 ? 23.084 5.681 -12.710 1.00 79.31 135 GLU A N 1
ATOM 1065 C CA . GLU A 1 135 ? 24.221 6.548 -12.350 1.00 79.31 135 GLU A CA 1
ATOM 1066 C C . GLU A 1 135 ? 24.556 7.566 -13.451 1.00 79.31 135 GLU A C 1
ATOM 1068 O O . GLU A 1 135 ? 24.705 8.759 -13.193 1.00 79.31 135 GLU A O 1
ATOM 1073 N N . LYS A 1 136 ? 24.581 7.121 -14.713 1.00 79.19 136 LYS A N 1
ATOM 1074 C CA . LYS A 1 136 ? 24.946 7.953 -15.873 1.00 79.19 136 LYS A CA 1
ATOM 1075 C C . LYS A 1 136 ? 24.023 9.162 -16.082 1.00 79.19 136 LYS A C 1
ATOM 1077 O O . LYS A 1 136 ? 24.454 10.160 -16.653 1.00 79.19 136 LYS A O 1
ATOM 1082 N N . VAL A 1 137 ? 22.770 9.083 -15.629 1.00 78.56 137 VAL A N 1
ATOM 1083 C CA . VAL A 1 137 ? 21.784 10.178 -15.710 1.00 78.56 137 VAL A CA 1
ATOM 1084 C C . VAL A 1 137 ? 21.362 10.704 -14.334 1.00 78.56 137 VAL A C 1
ATOM 1086 O O . VAL A 1 137 ? 20.474 11.552 -14.267 1.00 78.56 137 VAL A O 1
ATOM 1089 N N . LYS A 1 138 ? 21.992 10.214 -13.255 1.00 81.81 138 LYS A N 1
ATOM 1090 C CA . LYS A 1 138 ? 21.780 10.602 -11.849 1.00 81.81 138 LYS A CA 1
ATOM 1091 C C . LYS A 1 138 ? 20.314 10.720 -11.439 1.00 81.81 138 LYS A C 1
ATOM 1093 O O . LYS A 1 138 ? 19.917 11.653 -10.744 1.00 81.81 138 LYS A O 1
ATOM 1098 N N . ARG A 1 139 ? 19.487 9.785 -11.903 1.00 82.75 139 ARG A N 1
ATOM 1099 C CA . ARG A 1 139 ? 18.065 9.750 -11.563 1.00 82.75 139 ARG A CA 1
ATOM 1100 C C . ARG A 1 139 ? 17.528 8.333 -11.559 1.00 82.75 139 ARG A C 1
ATOM 1102 O O . ARG A 1 139 ? 18.061 7.439 -12.214 1.00 82.75 139 ARG A O 1
ATOM 1109 N N . TYR A 1 140 ? 16.423 8.184 -10.854 1.00 81.00 140 TYR A N 1
ATOM 1110 C CA . TYR A 1 140 ? 15.588 7.002 -10.873 1.00 81.00 140 TYR A CA 1
ATOM 1111 C C . TYR A 1 140 ? 14.802 6.933 -12.187 1.00 81.00 140 TYR A C 1
ATOM 1113 O O . TYR A 1 140 ? 14.188 7.914 -12.615 1.00 81.00 140 TYR A O 1
ATOM 1121 N N . VAL A 1 141 ? 14.866 5.785 -12.857 1.00 82.00 141 VAL A N 1
ATOM 1122 C CA . VAL A 1 141 ? 14.205 5.524 -14.136 1.00 82.00 141 VAL A CA 1
ATOM 1123 C C . VAL A 1 141 ? 13.428 4.211 -14.030 1.00 82.00 141 VAL A C 1
ATOM 1125 O O . VAL A 1 141 ? 13.987 3.219 -13.561 1.00 82.00 141 VAL A O 1
ATOM 1128 N N . PRO A 1 142 ? 12.160 4.173 -14.467 1.00 84.00 142 PRO A N 1
ATOM 1129 C CA . PRO A 1 142 ? 11.403 2.931 -14.549 1.00 84.00 142 PRO A CA 1
ATOM 1130 C C . PRO A 1 142 ? 12.092 1.907 -15.458 1.00 84.00 142 PRO A C 1
ATOM 1132 O O . PRO A 1 142 ? 12.494 2.238 -16.579 1.00 84.00 142 PRO A O 1
ATOM 1135 N N . ALA A 1 143 ? 12.193 0.655 -15.010 1.00 84.25 143 ALA A N 1
ATOM 1136 C CA . ALA A 1 143 ? 12.770 -0.430 -15.803 1.00 84.25 143 ALA A CA 1
ATOM 1137 C C . ALA A 1 143 ? 12.059 -0.590 -17.155 1.00 84.25 143 ALA A C 1
ATOM 1139 O O . ALA A 1 143 ? 12.710 -0.759 -18.189 1.00 84.25 143 ALA A O 1
ATOM 1140 N N . LEU A 1 144 ? 10.727 -0.461 -17.159 1.00 84.06 144 LEU A N 1
ATOM 1141 C CA . LEU A 1 144 ? 9.910 -0.569 -18.365 1.00 84.06 144 LEU A CA 1
ATOM 1142 C C . LEU A 1 144 ? 10.293 0.483 -19.417 1.00 84.06 144 LEU A C 1
ATOM 1144 O O . LEU A 1 144 ? 10.435 0.142 -20.588 1.00 84.06 144 LEU A O 1
ATOM 1148 N N . SER A 1 145 ? 10.561 1.729 -19.009 1.00 84.00 145 SER A N 1
ATOM 1149 C CA . SER A 1 145 ? 10.988 2.791 -19.931 1.00 84.00 145 SER A CA 1
ATOM 1150 C C . SER A 1 145 ? 12.325 2.478 -20.606 1.00 84.00 145 SER A C 1
ATOM 1152 O O . SER A 1 145 ? 12.516 2.786 -21.782 1.00 84.00 145 SER A O 1
ATOM 1154 N N . ILE A 1 146 ? 13.257 1.850 -19.881 1.00 82.12 146 ILE A N 1
ATOM 1155 C CA . ILE A 1 146 ? 14.543 1.424 -20.447 1.00 82.12 146 ILE A CA 1
ATOM 1156 C C . ILE A 1 146 ? 14.309 0.296 -21.458 1.00 82.12 146 ILE A C 1
ATOM 1158 O O . ILE A 1 146 ? 14.801 0.367 -22.583 1.00 82.12 146 ILE A O 1
ATOM 1162 N N . ILE A 1 147 ? 13.506 -0.708 -21.096 1.00 83.06 147 ILE A N 1
ATOM 1163 C CA . ILE A 1 147 ? 13.167 -1.838 -21.975 1.00 83.06 147 ILE A CA 1
ATOM 1164 C C . ILE A 1 147 ? 12.500 -1.350 -23.274 1.00 83.06 147 ILE A C 1
ATOM 1166 O O . ILE A 1 147 ? 12.864 -1.800 -24.362 1.0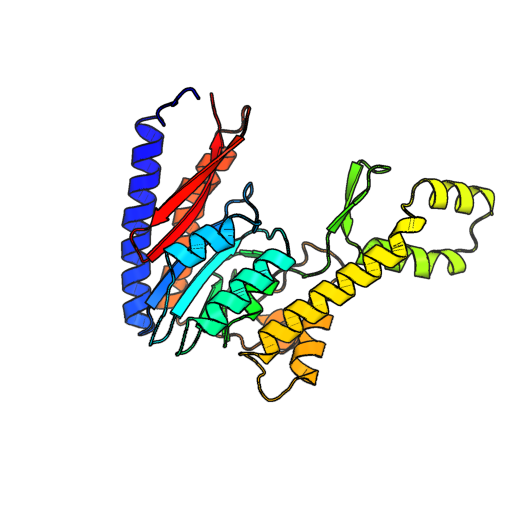0 83.06 147 ILE A O 1
ATOM 1170 N N . GLU A 1 148 ? 11.550 -0.416 -23.192 1.00 85.25 148 GLU A N 1
ATOM 1171 C CA . GLU A 1 148 ? 10.878 0.163 -24.363 1.00 85.25 148 GLU A CA 1
ATOM 1172 C C . GLU A 1 148 ? 11.836 0.943 -25.270 1.00 85.25 148 GLU A C 1
ATOM 1174 O O . GLU A 1 148 ? 11.761 0.825 -26.498 1.00 85.25 148 GLU A O 1
ATOM 1179 N N . LEU A 1 149 ? 12.779 1.691 -24.689 1.00 85.12 149 LEU A N 1
ATOM 1180 C CA . LEU A 1 149 ? 13.810 2.390 -25.452 1.00 85.12 149 LEU A CA 1
ATOM 1181 C C . LEU A 1 149 ? 14.659 1.405 -26.264 1.00 85.12 149 LEU A C 1
ATOM 1183 O O . LEU A 1 149 ? 14.833 1.603 -27.465 1.00 85.12 149 LEU A O 1
ATOM 1187 N N . PHE A 1 150 ? 15.123 0.310 -25.654 1.00 84.31 150 PHE A N 1
ATOM 1188 C CA . PHE A 1 150 ? 15.909 -0.712 -26.357 1.00 84.31 150 PHE A CA 1
ATOM 1189 C C . PHE A 1 150 ? 15.131 -1.426 -27.463 1.00 84.31 150 PHE A C 1
ATOM 1191 O O . PHE A 1 150 ? 15.712 -1.741 -28.499 1.00 84.31 150 PHE A O 1
ATOM 1198 N N . LYS A 1 151 ? 13.821 -1.635 -27.289 1.00 85.44 151 LYS A N 1
ATOM 1199 C CA . LYS A 1 151 ? 12.954 -2.170 -28.352 1.00 85.44 151 LYS A CA 1
ATOM 1200 C C . LYS A 1 151 ? 12.779 -1.186 -29.508 1.00 85.44 151 LYS A C 1
ATOM 1202 O O . LYS A 1 151 ? 12.680 -1.603 -30.654 1.00 85.44 151 LYS A O 1
ATOM 1207 N N . THR A 1 152 ? 12.744 0.112 -29.216 1.00 87.06 152 THR A N 1
ATOM 1208 C CA . THR A 1 152 ? 12.502 1.160 -30.219 1.00 87.06 152 THR A CA 1
ATOM 1209 C C . THR A 1 152 ? 13.766 1.512 -31.002 1.00 87.06 152 THR A C 1
ATOM 1211 O O . THR A 1 152 ? 13.693 1.803 -32.195 1.00 87.06 152 THR A O 1
ATOM 1214 N N . LEU A 1 153 ? 14.934 1.461 -30.356 1.00 86.75 153 LEU A N 1
ATOM 1215 C CA . LEU A 1 153 ? 16.208 1.914 -30.916 1.00 86.75 153 LEU A CA 1
ATOM 1216 C C . LEU A 1 153 ? 16.562 1.343 -32.301 1.00 86.75 153 LEU A C 1
ATOM 1218 O O . LEU A 1 153 ? 16.909 2.141 -33.177 1.00 86.75 153 LEU A O 1
ATOM 1222 N N . PRO A 1 154 ? 16.430 0.026 -32.556 1.00 84.69 154 PRO A N 1
ATOM 1223 C CA . PRO A 1 154 ? 16.718 -0.560 -33.867 1.00 84.69 154 PRO A CA 1
ATOM 1224 C C . PRO A 1 154 ? 15.865 0.006 -35.011 1.00 84.69 154 PRO A C 1
ATOM 1226 O O . PRO A 1 154 ? 16.245 -0.100 -36.174 1.00 84.69 154 PRO A O 1
ATOM 1229 N N . HIS A 1 155 ? 14.717 0.611 -34.699 1.00 88.88 155 HIS A N 1
ATOM 1230 C CA . HIS A 1 155 ? 13.762 1.120 -35.682 1.00 88.88 155 HIS A CA 1
ATOM 1231 C C . HIS A 1 155 ? 13.926 2.615 -35.986 1.00 88.88 155 HIS A C 1
ATOM 1233 O O . HIS A 1 155 ? 13.285 3.120 -36.904 1.00 88.88 155 HIS A O 1
ATOM 1239 N N . LEU A 1 156 ? 14.781 3.330 -35.248 1.00 87.00 156 LEU A N 1
ATOM 1240 C CA . LEU A 1 156 ? 14.958 4.779 -35.400 1.00 87.00 156 LEU A CA 1
ATOM 1241 C C . LEU A 1 156 ? 15.910 5.174 -36.540 1.00 87.00 156 LEU A C 1
ATOM 1243 O O . LEU A 1 156 ? 16.000 6.356 -36.861 1.00 87.00 156 LEU A O 1
ATOM 1247 N N . GLY A 1 157 ? 16.627 4.216 -37.142 1.00 86.81 157 GLY A N 1
ATOM 1248 C CA . GLY A 1 157 ? 17.567 4.492 -38.237 1.00 86.81 157 GLY A CA 1
ATOM 1249 C C . GLY A 1 157 ? 18.685 5.467 -37.850 1.00 86.81 157 GLY A C 1
ATOM 1250 O O . GLY A 1 157 ? 19.114 6.271 -38.676 1.00 86.81 157 GLY A O 1
ATOM 1251 N N . LEU A 1 158 ? 19.113 5.447 -36.581 1.00 86.62 158 LEU A N 1
ATOM 1252 C CA . LEU A 1 158 ? 20.134 6.363 -36.075 1.00 86.62 158 LEU A CA 1
ATOM 1253 C C . LEU A 1 158 ? 21.501 6.057 -36.710 1.00 86.62 158 LEU A C 1
ATOM 1255 O O . LEU A 1 158 ? 21.855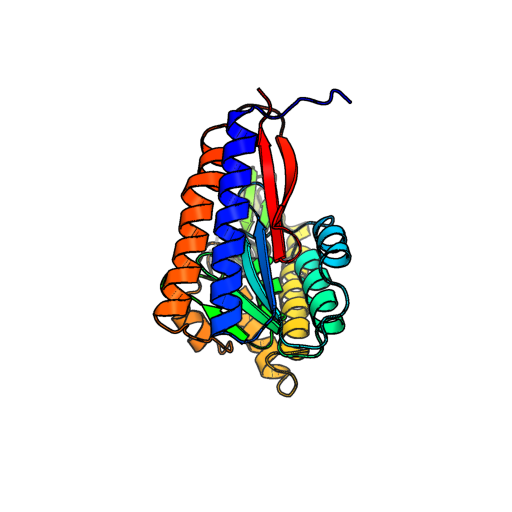 4.885 -36.835 1.00 86.62 158 LEU A O 1
ATOM 1259 N N . PRO A 1 159 ? 22.299 7.086 -37.046 1.00 89.62 159 PRO A N 1
ATOM 1260 C CA . PRO A 1 159 ? 23.700 6.908 -37.413 1.00 89.62 159 PRO A CA 1
ATOM 1261 C C . PRO A 1 159 ? 24.491 6.161 -36.327 1.00 89.62 159 PRO A C 1
ATOM 1263 O O . PRO A 1 159 ? 24.284 6.409 -35.135 1.00 89.62 159 PRO A O 1
ATOM 1266 N N . ASP A 1 160 ? 25.441 5.308 -36.724 1.00 87.12 160 ASP A N 1
ATOM 1267 C CA . ASP A 1 160 ? 26.217 4.449 -35.810 1.00 87.12 160 ASP A CA 1
ATOM 1268 C C . ASP A 1 160 ? 26.894 5.218 -34.666 1.00 87.12 160 ASP A C 1
ATOM 1270 O O . ASP A 1 160 ? 26.950 4.741 -33.533 1.00 87.12 160 ASP A O 1
ATOM 1274 N N . ASN A 1 161 ? 27.390 6.429 -34.936 1.00 88.44 161 ASN A N 1
ATOM 1275 C CA . ASN A 1 161 ? 28.017 7.279 -33.924 1.00 88.44 161 ASN A CA 1
ATOM 1276 C C . ASN A 1 161 ? 27.019 7.731 -32.849 1.00 88.44 161 ASN A C 1
ATOM 1278 O O . ASN A 1 161 ? 27.335 7.684 -31.666 1.00 88.44 161 ASN A O 1
ATOM 1282 N N . LEU A 1 162 ? 25.801 8.107 -33.245 1.00 84.56 162 LEU A N 1
ATOM 1283 C CA . LEU A 1 162 ? 24.756 8.520 -32.312 1.00 84.56 162 LEU A CA 1
ATOM 1284 C C . LEU A 1 162 ? 24.198 7.328 -31.524 1.00 84.56 162 LEU A C 1
ATOM 1286 O O . LEU A 1 162 ? 23.908 7.456 -30.335 1.00 84.56 162 LEU A O 1
ATOM 1290 N N . LEU A 1 163 ? 24.076 6.162 -32.168 1.00 85.12 163 LEU A N 1
ATOM 1291 C CA . LEU A 1 163 ? 23.702 4.924 -31.489 1.00 85.12 163 LEU A CA 1
ATOM 1292 C C . LEU A 1 163 ? 24.740 4.555 -30.423 1.00 85.12 163 LEU A C 1
ATOM 1294 O O . LEU A 1 163 ? 24.367 4.255 -29.290 1.00 85.12 163 LEU A O 1
ATOM 1298 N N . LYS A 1 164 ? 26.033 4.633 -30.757 1.00 84.44 164 LYS A N 1
ATOM 1299 C CA . LYS A 1 164 ? 27.125 4.382 -29.813 1.00 84.44 164 LYS A CA 1
ATOM 1300 C C . LYS A 1 164 ? 27.091 5.352 -28.629 1.00 84.44 164 LYS A C 1
ATOM 1302 O O . LYS A 1 164 ? 27.094 4.897 -27.489 1.00 84.44 164 LYS A O 1
ATOM 1307 N N . ASP A 1 165 ? 26.953 6.653 -28.886 1.00 85.56 165 ASP A N 1
ATOM 1308 C CA . ASP A 1 165 ? 26.860 7.678 -27.836 1.00 85.56 165 ASP A CA 1
ATOM 1309 C C . ASP A 1 165 ? 25.670 7.448 -26.890 1.00 85.56 165 ASP A C 1
ATOM 1311 O O . ASP A 1 165 ? 25.738 7.750 -25.695 1.00 85.56 165 ASP A O 1
ATOM 1315 N N . LEU A 1 166 ? 24.554 6.934 -27.414 1.00 81.38 166 LEU A N 1
ATOM 1316 C CA . LEU A 1 166 ? 23.374 6.627 -26.614 1.00 81.38 166 LEU A CA 1
ATOM 1317 C C . LEU A 1 166 ? 23.554 5.346 -25.792 1.00 81.38 166 LEU A C 1
ATOM 1319 O O . LEU A 1 166 ? 23.229 5.344 -24.606 1.00 81.38 166 LEU A O 1
ATOM 1323 N N . LEU A 1 167 ? 24.100 4.281 -26.385 1.00 81.44 167 LEU A N 1
ATOM 1324 C CA . LEU A 1 167 ? 24.417 3.038 -25.674 1.00 81.44 167 LEU A CA 1
ATOM 1325 C C . LEU A 1 167 ? 25.419 3.287 -24.538 1.00 81.44 167 LEU A C 1
ATOM 1327 O O . LEU A 1 167 ? 25.242 2.760 -23.442 1.00 81.44 167 LEU A O 1
ATOM 1331 N N . ASP A 1 168 ? 26.390 4.178 -24.742 1.00 83.19 168 ASP A N 1
ATOM 1332 C CA . ASP A 1 168 ? 27.350 4.577 -23.710 1.00 83.19 168 ASP A CA 1
ATOM 1333 C C . ASP A 1 168 ? 26.697 5.325 -22.539 1.00 83.19 168 ASP A C 1
ATOM 1335 O O . ASP A 1 168 ? 27.224 5.295 -21.427 1.00 83.19 168 ASP A O 1
ATOM 1339 N N . LYS A 1 169 ? 25.527 5.947 -22.731 1.00 79.75 169 LYS A N 1
ATOM 1340 C CA . LYS A 1 169 ? 24.746 6.606 -21.665 1.00 79.75 169 LYS A CA 1
ATOM 1341 C C . LYS A 1 169 ? 23.753 5.678 -20.975 1.00 79.75 169 LYS A C 1
ATOM 1343 O O . LYS A 1 169 ? 23.263 6.015 -19.897 1.00 79.75 169 LYS A O 1
ATOM 1348 N N . LEU A 1 170 ? 23.469 4.521 -21.564 1.00 73.88 170 LEU A N 1
ATOM 1349 C CA . LEU A 1 170 ? 22.527 3.551 -21.029 1.00 73.88 170 LEU A CA 1
ATOM 1350 C C . LEU A 1 170 ? 23.255 2.434 -20.259 1.00 73.88 170 LEU A C 1
ATOM 1352 O O . LEU A 1 170 ? 24.426 2.137 -20.519 1.00 73.88 170 LEU A O 1
ATOM 1356 N N . PRO A 1 171 ? 22.592 1.823 -19.272 1.00 70.25 171 PRO A N 1
ATOM 1357 C CA . PRO A 1 171 ? 23.078 0.624 -18.594 1.00 70.25 171 PRO A CA 1
ATOM 1358 C C . PRO A 1 171 ? 22.738 -0.624 -19.433 1.00 70.25 171 PRO A C 1
ATOM 1360 O O . PRO A 1 171 ? 21.751 -1.317 -19.197 1.00 70.25 171 PRO A O 1
ATOM 1363 N N . VAL A 1 172 ? 23.503 -0.849 -20.511 1.00 70.38 172 VAL A N 1
ATOM 1364 C CA . VAL A 1 172 ? 23.217 -1.897 -21.514 1.00 70.38 172 VAL A CA 1
ATOM 1365 C C . VAL A 1 172 ? 23.390 -3.313 -20.948 1.00 70.38 172 VAL A C 1
ATOM 1367 O O . VAL A 1 172 ? 22.662 -4.224 -21.338 1.00 70.38 172 VAL A O 1
ATOM 1370 N N . MET A 1 173 ? 24.339 -3.516 -20.032 1.00 68.94 173 MET A N 1
ATOM 1371 C CA . MET A 1 173 ? 24.637 -4.843 -19.477 1.00 68.94 173 MET A CA 1
ATOM 1372 C C . MET A 1 173 ? 23.538 -5.314 -18.519 1.00 68.94 173 MET A C 1
ATOM 1374 O O . MET A 1 173 ? 23.277 -6.508 -18.399 1.00 68.94 173 MET A O 1
ATOM 1378 N N . GLU A 1 174 ? 22.863 -4.361 -17.887 1.00 71.12 174 GLU A N 1
ATOM 1379 C CA . GLU A 1 174 ? 21.882 -4.560 -16.833 1.00 71.12 174 GLU A CA 1
ATOM 1380 C C . GLU A 1 174 ? 20.449 -4.726 -17.374 1.00 71.12 174 GLU A C 1
ATOM 1382 O O . GLU A 1 174 ? 19.544 -5.061 -16.617 1.00 71.12 174 GLU A O 1
ATOM 1387 N N . ILE A 1 175 ? 20.207 -4.561 -18.685 1.00 71.25 175 ILE A N 1
ATOM 1388 C CA . ILE A 1 175 ? 18.858 -4.692 -19.285 1.00 71.25 175 ILE A CA 1
ATOM 1389 C C . ILE A 1 175 ? 18.219 -6.042 -18.943 1.00 71.25 175 ILE A C 1
ATOM 1391 O O . ILE A 1 175 ? 17.030 -6.112 -18.628 1.00 71.25 175 ILE A O 1
ATOM 1395 N N . GLY A 1 176 ? 19.008 -7.121 -19.001 1.00 70.25 176 GLY A N 1
ATOM 1396 C CA . GLY A 1 176 ? 18.536 -8.456 -18.641 1.00 70.25 176 GLY A CA 1
ATOM 1397 C C . GLY A 1 176 ? 18.106 -8.547 -17.176 1.00 70.25 176 GLY A C 1
ATOM 1398 O O . GLY A 1 176 ? 17.148 -9.249 -16.868 1.00 70.25 176 GLY A O 1
ATOM 1399 N N . ASP A 1 177 ? 18.762 -7.806 -16.280 1.00 79.38 177 ASP A N 1
ATOM 1400 C CA . ASP A 1 177 ? 18.359 -7.711 -14.876 1.00 79.38 177 ASP A CA 1
ATOM 1401 C C . ASP A 1 177 ? 17.057 -6.929 -14.725 1.00 79.38 177 ASP A C 1
ATOM 1403 O O . ASP A 1 177 ? 16.215 -7.289 -13.913 1.00 79.38 177 ASP A O 1
ATOM 1407 N N . TYR A 1 178 ? 16.831 -5.908 -15.548 1.00 80.69 178 TYR A N 1
ATOM 1408 C CA . TYR A 1 178 ? 15.634 -5.070 -15.459 1.00 80.69 178 TYR A CA 1
ATOM 1409 C C . TYR A 1 178 ? 14.375 -5.832 -15.849 1.00 80.69 178 TYR A C 1
ATOM 1411 O O . TYR A 1 178 ? 13.356 -5.734 -15.165 1.00 80.69 178 TYR A O 1
ATOM 1419 N N . GLN A 1 179 ? 14.462 -6.630 -16.915 1.00 82.38 179 GLN A N 1
ATOM 1420 C CA . GLN A 1 179 ? 13.377 -7.522 -17.300 1.00 82.38 179 GLN A CA 1
ATOM 1421 C C . GLN A 1 179 ? 13.120 -8.573 -16.213 1.00 82.38 179 GLN A C 1
ATOM 1423 O O . GLN A 1 179 ? 11.972 -8.765 -15.824 1.00 82.38 179 GLN A O 1
ATOM 1428 N N . ARG A 1 180 ? 14.179 -9.179 -15.658 1.00 86.44 180 ARG A N 1
ATOM 1429 C CA . ARG A 1 180 ? 14.054 -10.145 -14.557 1.00 86.44 180 ARG A CA 1
ATOM 1430 C C . ARG A 1 180 ? 13.400 -9.546 -13.313 1.00 86.44 180 ARG A C 1
ATOM 1432 O O . ARG A 1 180 ? 12.559 -10.199 -12.715 1.00 86.44 180 ARG A O 1
ATOM 1439 N N . ILE A 1 181 ? 13.751 -8.319 -12.918 1.00 86.44 181 ILE A N 1
ATOM 1440 C CA . ILE A 1 181 ? 13.155 -7.671 -11.735 1.00 86.44 181 ILE A CA 1
ATOM 1441 C C . ILE A 1 181 ? 11.683 -7.313 -11.996 1.00 86.44 181 ILE A C 1
ATOM 1443 O O . ILE A 1 181 ? 10.851 -7.461 -11.103 1.00 86.44 181 ILE A O 1
ATOM 1447 N N . LEU A 1 182 ? 11.334 -6.879 -13.212 1.00 90.12 182 LEU A N 1
ATOM 1448 C CA . LEU A 1 182 ? 9.939 -6.636 -13.592 1.00 90.12 182 LEU A CA 1
ATOM 1449 C C . LEU A 1 182 ? 9.110 -7.928 -13.512 1.00 90.12 182 LEU A C 1
ATOM 1451 O O . LEU A 1 182 ? 8.061 -7.944 -12.870 1.00 90.12 182 LEU A O 1
ATOM 1455 N N . GLU A 1 183 ? 9.602 -9.008 -14.124 1.00 93.38 183 GLU A N 1
ATOM 1456 C CA . GLU A 1 183 ? 8.982 -10.339 -14.075 1.00 93.38 183 GLU A CA 1
ATOM 1457 C C . GLU A 1 183 ? 8.863 -10.842 -12.630 1.00 93.38 183 GLU A C 1
ATOM 1459 O O . GLU A 1 183 ? 7.804 -11.314 -12.222 1.00 93.38 183 GLU A O 1
ATOM 1464 N N . HIS A 1 184 ? 9.899 -10.640 -11.818 1.00 95.50 184 HIS A N 1
ATO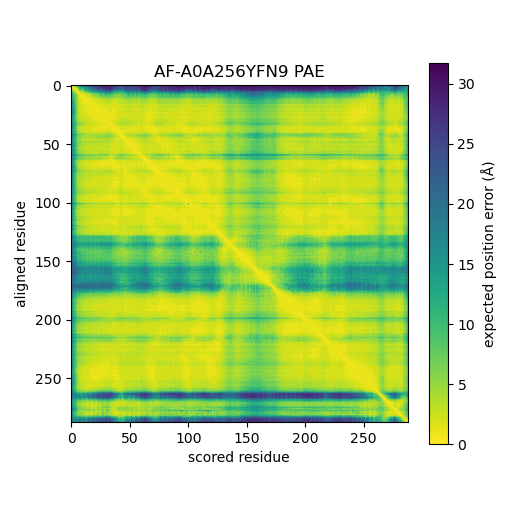M 1465 C CA . HIS A 1 184 ? 9.902 -10.989 -10.400 1.00 95.50 184 HIS A CA 1
ATOM 1466 C C . HIS A 1 184 ? 8.807 -10.253 -9.613 1.00 95.50 184 HIS A C 1
ATOM 1468 O O . HIS A 1 184 ? 8.037 -10.897 -8.902 1.00 95.50 184 HIS A O 1
ATOM 1474 N N . ASN A 1 185 ? 8.640 -8.936 -9.784 1.00 95.75 185 ASN A N 1
ATOM 1475 C CA . ASN A 1 185 ? 7.551 -8.193 -9.130 1.00 95.75 185 ASN A CA 1
ATOM 1476 C C . ASN A 1 185 ? 6.160 -8.693 -9.556 1.00 95.75 185 ASN A C 1
ATOM 1478 O O . ASN A 1 185 ? 5.252 -8.775 -8.719 1.00 95.75 185 ASN A O 1
ATOM 1482 N N . ILE A 1 186 ? 5.991 -9.059 -10.833 1.00 98.12 186 ILE A N 1
ATOM 1483 C CA . ILE A 1 186 ? 4.756 -9.675 -11.339 1.00 98.12 186 ILE A CA 1
ATOM 1484 C C . ILE A 1 186 ? 4.513 -11.011 -10.630 1.00 98.12 186 ILE A C 1
ATOM 1486 O O . ILE A 1 186 ? 3.421 -11.233 -10.109 1.00 98.12 186 ILE A O 1
ATOM 1490 N N . GLU A 1 187 ? 5.520 -11.882 -10.546 1.00 98.38 187 GLU A N 1
ATOM 1491 C CA . GLU A 1 187 ? 5.406 -13.186 -9.887 1.00 98.38 187 GLU A CA 1
ATOM 1492 C C . GLU A 1 187 ? 5.073 -13.073 -8.397 1.00 98.38 187 GLU A C 1
ATOM 1494 O O . GLU A 1 187 ? 4.215 -13.805 -7.898 1.00 98.38 187 GLU A O 1
ATOM 1499 N N . LEU A 1 188 ? 5.742 -12.172 -7.671 1.00 98.56 188 LEU A N 1
ATOM 1500 C CA . LEU A 1 188 ? 5.475 -11.941 -6.252 1.00 98.56 188 LEU A CA 1
ATOM 1501 C C . LEU A 1 188 ? 4.038 -11.459 -6.035 1.00 98.56 188 LEU A C 1
ATOM 1503 O O . LEU A 1 188 ? 3.323 -11.999 -5.189 1.00 98.56 188 LEU A O 1
ATOM 1507 N N . THR A 1 189 ? 3.592 -10.492 -6.836 1.00 98.81 189 THR A N 1
ATOM 1508 C CA . THR A 1 189 ? 2.231 -9.947 -6.749 1.00 98.81 189 THR A CA 1
ATOM 1509 C C . THR A 1 189 ? 1.188 -11.004 -7.105 1.00 98.81 189 THR A C 1
ATOM 1511 O O . THR A 1 189 ? 0.204 -11.164 -6.385 1.00 98.81 189 THR A O 1
ATOM 1514 N N . ALA A 1 190 ? 1.420 -11.787 -8.163 1.00 98.75 190 ALA A N 1
ATOM 1515 C CA . ALA A 1 190 ? 0.537 -12.877 -8.566 1.00 98.75 190 ALA A CA 1
ATOM 1516 C C . ALA A 1 190 ? 0.409 -13.944 -7.468 1.00 98.75 190 ALA A C 1
ATOM 1518 O O . ALA A 1 190 ? -0.695 -14.408 -7.192 1.00 98.75 190 ALA A O 1
ATOM 1519 N N . LYS A 1 191 ? 1.511 -14.296 -6.788 1.00 98.69 191 LYS A N 1
ATOM 1520 C CA . LYS A 1 191 ? 1.497 -15.220 -5.640 1.00 98.69 191 LYS A CA 1
ATOM 1521 C C . LYS A 1 191 ? 0.640 -14.686 -4.490 1.00 98.69 191 LYS A C 1
ATOM 1523 O O . LYS A 1 191 ? -0.151 -15.442 -3.933 1.00 98.69 191 LYS A O 1
ATOM 1528 N N . LEU A 1 192 ? 0.764 -13.401 -4.149 1.00 98.81 192 LEU A N 1
ATOM 1529 C CA . LEU A 1 192 ? -0.061 -12.780 -3.106 1.00 98.81 192 LEU A CA 1
ATOM 1530 C C . LEU A 1 192 ? -1.546 -12.797 -3.477 1.00 98.81 192 LEU A C 1
ATOM 1532 O O . LEU A 1 192 ? -2.358 -13.275 -2.684 1.00 98.81 192 LEU A O 1
ATOM 1536 N N . LEU A 1 193 ? -1.880 -12.362 -4.693 1.00 98.75 193 LEU A N 1
ATOM 1537 C CA . LEU A 1 193 ? -3.246 -12.371 -5.217 1.00 98.75 193 LEU A CA 1
ATOM 1538 C C . LEU A 1 193 ? -3.852 -13.780 -5.197 1.00 98.75 193 LEU A C 1
ATOM 1540 O O . LEU A 1 193 ? -4.983 -13.962 -4.751 1.00 98.75 193 LEU A O 1
ATOM 1544 N N . ASN A 1 194 ? -3.090 -14.780 -5.639 1.00 98.25 194 ASN A N 1
ATOM 1545 C CA . ASN A 1 194 ? -3.515 -16.175 -5.673 1.00 98.25 194 ASN A CA 1
ATOM 1546 C C . ASN A 1 194 ? -3.702 -16.773 -4.266 1.00 98.25 194 ASN A C 1
ATOM 1548 O O . ASN A 1 194 ? -4.571 -17.596 -4.046 1.00 98.25 194 ASN A O 1
ATOM 1552 N N . ASN A 1 195 ? -2.948 -16.358 -3.253 1.00 98.06 195 ASN A N 1
ATOM 1553 C CA . ASN A 1 195 ? -3.146 -16.915 -1.908 1.00 98.06 195 ASN A CA 1
ATOM 1554 C C . ASN A 1 195 ? -4.470 -16.467 -1.246 1.00 98.06 195 ASN A C 1
ATOM 1556 O O . ASN A 1 195 ? -4.965 -17.138 -0.325 1.00 98.06 195 ASN A O 1
ATOM 1560 N N . ARG A 1 196 ? -5.046 -15.346 -1.704 1.00 97.81 196 ARG A N 1
ATOM 1561 C CA . ARG A 1 196 ? -6.265 -14.728 -1.157 1.00 97.81 196 ARG A CA 1
ATOM 1562 C C . ARG A 1 196 ? -7.260 -14.357 -2.254 1.00 97.81 196 ARG A C 1
ATOM 1564 O O . ARG A 1 196 ? -8.073 -15.194 -2.648 1.00 97.81 196 ARG A O 1
ATOM 1571 N N . MET A 1 197 ? -7.181 -13.128 -2.766 1.00 98.06 197 MET A N 1
ATOM 1572 C CA . MET A 1 197 ? -8.154 -12.508 -3.671 1.00 98.06 197 MET A CA 1
ATOM 1573 C C . MET A 1 197 ? -8.625 -13.409 -4.828 1.00 98.06 197 MET A C 1
ATOM 1575 O O . MET A 1 197 ? -9.810 -13.376 -5.169 1.00 98.06 197 MET A O 1
ATOM 1579 N N . PHE A 1 198 ? -7.743 -14.224 -5.410 1.00 97.88 198 PHE A N 1
ATOM 1580 C CA . PHE A 1 198 ? -8.010 -15.073 -6.579 1.00 97.88 198 PHE A CA 1
ATOM 1581 C C . PHE A 1 198 ? -7.518 -16.518 -6.400 1.00 97.88 198 PHE A C 1
ATOM 1583 O O . PHE A 1 198 ? -6.908 -17.079 -7.305 1.00 97.88 198 PHE A O 1
ATOM 1590 N N . ARG A 1 199 ? -7.814 -17.132 -5.246 1.00 94.81 199 ARG A N 1
ATOM 1591 C CA . ARG A 1 199 ? -7.398 -18.507 -4.897 1.00 94.81 199 ARG A CA 1
ATOM 1592 C C . ARG A 1 199 ? -7.713 -19.589 -5.927 1.00 94.81 199 ARG A C 1
ATOM 1594 O O . ARG A 1 199 ? -6.946 -20.537 -6.073 1.00 94.81 199 ARG A O 1
ATOM 1601 N N . ASP A 1 200 ? -8.803 -19.414 -6.661 1.00 94.44 200 ASP A N 1
ATOM 1602 C CA . ASP A 1 200 ? -9.275 -20.388 -7.644 1.00 94.44 200 ASP A CA 1
ATOM 1603 C C . ASP A 1 200 ? -8.999 -19.957 -9.099 1.00 94.44 200 ASP A C 1
ATOM 1605 O O . ASP A 1 200 ? -9.472 -20.607 -10.028 1.00 94.44 200 ASP A O 1
ATOM 1609 N N . ASP A 1 201 ? -8.261 -18.860 -9.322 1.00 96.81 201 ASP A N 1
ATOM 1610 C CA . ASP A 1 201 ? -8.050 -18.273 -10.653 1.00 96.81 201 ASP A CA 1
ATOM 1611 C C . ASP A 1 201 ? -6.633 -17.684 -10.800 1.00 96.81 201 ASP A C 1
ATOM 1613 O O . ASP A 1 201 ? -6.400 -16.471 -10.741 1.00 96.81 201 ASP A O 1
ATOM 1617 N N . GLN A 1 202 ? -5.660 -18.585 -10.971 1.00 95.25 202 GLN A N 1
ATOM 1618 C CA . GLN A 1 202 ? -4.237 -18.242 -11.083 1.00 95.25 202 GLN A CA 1
ATOM 1619 C C . GLN A 1 202 ? -3.938 -17.372 -12.308 1.00 95.25 202 GLN A C 1
ATOM 1621 O O . GLN A 1 202 ? -3.139 -16.437 -12.220 1.00 95.25 202 GLN A O 1
ATOM 1626 N N . ASP A 1 203 ? -4.607 -17.642 -13.430 1.00 97.50 203 ASP A N 1
ATOM 1627 C CA . ASP A 1 203 ? -4.427 -16.887 -14.670 1.00 97.50 203 ASP A CA 1
ATOM 1628 C C . ASP A 1 203 ? -4.904 -15.444 -14.499 1.00 97.50 203 ASP A C 1
ATOM 1630 O O . ASP A 1 203 ? -4.225 -14.503 -14.920 1.00 97.50 203 ASP A O 1
ATOM 1634 N N . LYS A 1 204 ? -6.031 -15.235 -13.804 1.00 98.00 204 LYS A N 1
ATOM 1635 C CA . LYS A 1 204 ? -6.494 -13.889 -13.457 1.00 98.00 204 LYS A CA 1
ATOM 1636 C C . LYS A 1 204 ? -5.550 -13.186 -12.491 1.00 98.00 204 LYS A C 1
ATOM 1638 O O . LYS A 1 204 ? -5.268 -12.006 -12.702 1.00 98.00 204 LYS A O 1
ATOM 1643 N N . ALA A 1 205 ? -5.032 -13.882 -11.477 1.00 98.38 205 ALA A N 1
ATOM 1644 C CA . ALA A 1 205 ? -4.043 -13.319 -10.557 1.00 98.38 205 ALA A CA 1
ATOM 1645 C C . ALA A 1 205 ? -2.795 -12.822 -11.311 1.00 98.38 205 ALA A C 1
ATOM 1647 O O . ALA A 1 205 ? -2.372 -11.676 -11.136 1.00 98.38 205 ALA A O 1
ATOM 1648 N N . TYR A 1 206 ? -2.249 -13.651 -12.204 1.00 98.50 206 TYR A N 1
ATOM 1649 C CA . TYR A 1 206 ? -1.085 -13.301 -13.017 1.00 98.50 206 TYR A CA 1
ATOM 1650 C C . TYR A 1 206 ? -1.383 -12.179 -14.022 1.00 98.50 206 TYR A C 1
ATOM 1652 O O . TYR A 1 206 ? -0.589 -11.249 -14.183 1.00 98.50 206 TYR A O 1
ATOM 1660 N N . GLY A 1 207 ? -2.550 -12.223 -14.670 1.00 98.62 207 GLY A N 1
ATOM 1661 C CA . GLY A 1 207 ? -2.993 -11.196 -15.610 1.00 98.62 207 GLY A CA 1
ATOM 1662 C C . GLY A 1 207 ? -3.165 -9.825 -14.950 1.00 98.62 207 GLY A C 1
ATOM 1663 O O . GLY A 1 207 ? -2.746 -8.816 -15.516 1.00 98.62 207 GLY A O 1
ATOM 1664 N N . ILE A 1 208 ? -3.719 -9.772 -13.736 1.00 98.62 208 ILE A N 1
ATOM 1665 C CA . ILE A 1 208 ? -3.834 -8.532 -12.954 1.00 98.62 208 ILE A CA 1
ATOM 1666 C C . ILE A 1 208 ? -2.450 -8.009 -12.556 1.00 98.62 208 ILE A C 1
ATOM 1668 O O . ILE A 1 208 ? -2.172 -6.830 -12.771 1.00 98.62 208 ILE A O 1
ATOM 1672 N N . ALA A 1 209 ? -1.567 -8.868 -12.035 1.00 98.50 209 ALA A N 1
ATOM 1673 C CA . ALA A 1 209 ? -0.203 -8.476 -11.677 1.00 98.50 209 ALA A CA 1
ATOM 1674 C C . ALA A 1 209 ? 0.567 -7.910 -12.885 1.00 98.50 209 ALA A C 1
ATOM 1676 O O . ALA A 1 209 ? 1.217 -6.872 -12.788 1.00 98.50 209 ALA A O 1
ATOM 1677 N N . SER A 1 210 ? 0.413 -8.535 -14.054 1.00 98.00 210 SER A N 1
ATOM 1678 C CA . SER A 1 210 ? 1.007 -8.063 -15.307 1.00 98.00 210 SER A CA 1
ATOM 1679 C C . SER A 1 210 ? 0.456 -6.695 -15.730 1.00 98.00 210 SER A C 1
ATOM 1681 O O . SER A 1 210 ? 1.226 -5.826 -16.134 1.00 98.00 210 SER A O 1
ATOM 1683 N N . LYS A 1 211 ? -0.859 -6.456 -15.592 1.00 97.88 211 LYS A N 1
ATOM 1684 C CA . LYS A 1 211 ? -1.462 -5.136 -15.856 1.00 97.88 211 LYS A CA 1
ATOM 1685 C C . LYS A 1 211 ? -0.903 -4.064 -14.917 1.00 97.88 211 LYS A C 1
ATOM 1687 O O . LYS A 1 211 ? -0.504 -3.006 -15.398 1.00 97.88 211 LYS A O 1
ATOM 1692 N N . LEU A 1 212 ? -0.803 -4.350 -13.616 1.00 97.75 212 LEU A N 1
ATOM 1693 C CA . LEU A 1 212 ? -0.213 -3.442 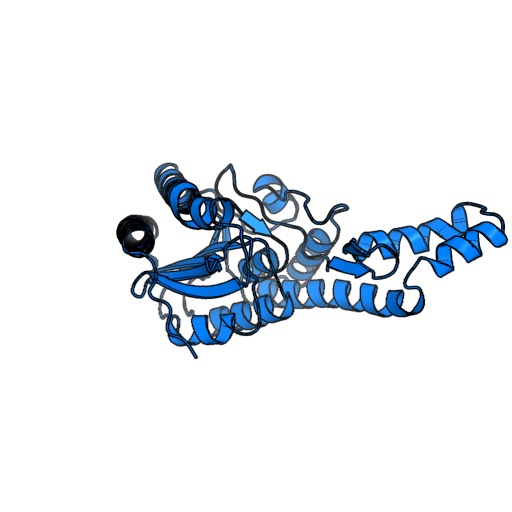-12.619 1.00 97.75 212 LEU A CA 1
ATOM 1694 C C . LEU A 1 212 ? 1.241 -3.058 -12.944 1.00 97.75 212 LEU A C 1
ATOM 1696 O O . LEU A 1 212 ? 1.678 -1.962 -12.605 1.00 97.75 212 LEU A O 1
ATOM 1700 N N . ALA A 1 213 ? 1.986 -3.931 -13.623 1.00 94.88 213 ALA A N 1
ATOM 1701 C CA . ALA A 1 213 ? 3.371 -3.699 -14.030 1.00 94.88 213 ALA A CA 1
ATOM 1702 C C . ALA A 1 213 ? 3.515 -3.023 -15.412 1.00 94.88 213 ALA A C 1
ATOM 1704 O O . ALA A 1 213 ? 4.627 -2.730 -15.843 1.00 94.88 213 ALA A O 1
ATOM 1705 N N . SER A 1 214 ? 2.408 -2.798 -16.130 1.00 92.25 214 SER A N 1
ATOM 1706 C CA . SER A 1 214 ? 2.410 -2.360 -17.539 1.00 92.25 214 SER A CA 1
ATOM 1707 C C . SER A 1 214 ? 2.148 -0.864 -17.753 1.00 92.25 214 SER A C 1
ATOM 1709 O O . SER A 1 214 ? 2.093 -0.392 -18.891 1.00 92.25 214 SER A O 1
ATOM 1711 N N . TYR A 1 215 ? 1.961 -0.099 -16.676 1.00 89.56 215 TYR A N 1
ATOM 1712 C CA . TYR A 1 215 ? 1.710 1.336 -16.768 1.00 89.56 215 TYR A CA 1
ATOM 1713 C C . TYR A 1 215 ? 2.955 2.082 -17.264 1.00 89.56 215 TYR A C 1
ATOM 1715 O O . TYR A 1 215 ? 4.070 1.843 -16.819 1.00 89.56 215 TYR A O 1
ATOM 1723 N N . LYS A 1 216 ? 2.752 3.048 -18.166 1.00 82.38 216 LYS A N 1
ATOM 1724 C CA . LYS A 1 216 ? 3.842 3.756 -18.868 1.00 82.38 216 LYS A CA 1
ATOM 1725 C C . LYS A 1 216 ? 4.652 4.714 -17.992 1.00 82.38 216 LYS A C 1
ATOM 1727 O O . LYS A 1 216 ? 5.721 5.166 -18.392 1.00 82.38 216 LYS A O 1
ATOM 1732 N N . HIS A 1 217 ? 4.111 5.093 -16.841 1.00 83.44 217 HIS A N 1
ATOM 1733 C CA . HIS A 1 217 ? 4.725 6.037 -15.920 1.00 83.44 217 HIS A CA 1
ATOM 1734 C C . HIS A 1 217 ? 4.594 5.488 -14.508 1.00 83.44 217 HIS A C 1
ATOM 1736 O O . HIS A 1 217 ? 3.475 5.237 -14.073 1.00 83.44 217 HIS A O 1
ATOM 1742 N N . HIS A 1 218 ? 5.705 5.361 -13.782 1.00 86.56 218 HIS A N 1
ATOM 1743 C CA . HIS A 1 218 ? 5.709 4.761 -12.444 1.00 86.56 218 HIS A CA 1
ATOM 1744 C C . HIS A 1 218 ? 4.841 5.522 -11.426 1.00 86.56 218 HIS A C 1
ATOM 1746 O O . HIS A 1 218 ? 4.284 4.939 -10.507 1.00 86.56 218 HIS A O 1
ATOM 1752 N N . GLY A 1 219 ? 4.667 6.833 -11.606 1.00 87.25 219 GLY A N 1
ATOM 1753 C CA . GLY A 1 219 ? 3.755 7.641 -10.791 1.00 87.25 219 GLY A CA 1
ATOM 1754 C C . GLY A 1 219 ? 2.307 7.666 -11.291 1.00 87.25 219 GLY A C 1
ATOM 1755 O O . GLY A 1 219 ? 1.547 8.520 -10.850 1.00 87.25 219 GLY A O 1
ATOM 1756 N N . ALA A 1 220 ? 1.923 6.830 -12.265 1.00 93.38 220 ALA A N 1
ATOM 1757 C CA . ALA A 1 220 ? 0.556 6.832 -12.784 1.00 93.38 220 ALA A CA 1
ATOM 1758 C C . ALA A 1 220 ? -0.452 6.552 -11.650 1.00 93.38 220 ALA A C 1
ATOM 1760 O O . ALA A 1 220 ? -0.240 5.637 -10.847 1.00 93.38 220 ALA A O 1
ATOM 1761 N N . PRO A 1 221 ? -1.543 7.328 -11.542 1.00 96.38 221 PRO A N 1
ATOM 1762 C CA . PRO A 1 221 ? -2.601 7.004 -10.604 1.00 96.38 221 PRO A CA 1
ATOM 1763 C C . PRO A 1 221 ? -3.379 5.800 -11.131 1.00 96.38 221 PRO A C 1
ATOM 1765 O O . PRO A 1 221 ? -3.819 5.787 -12.279 1.00 96.38 221 PRO A O 1
ATOM 1768 N N . ILE A 1 222 ? -3.552 4.794 -10.280 1.00 98.31 222 ILE A N 1
ATOM 1769 C CA . ILE A 1 222 ? -4.498 3.704 -10.505 1.00 98.31 222 ILE A CA 1
ATOM 1770 C C . ILE A 1 222 ? -5.657 3.968 -9.553 1.00 98.31 222 ILE A C 1
ATOM 1772 O O . ILE A 1 222 ? -5.592 3.639 -8.366 1.00 98.31 222 ILE A O 1
ATOM 1776 N N . THR A 1 223 ? -6.683 4.653 -10.046 1.00 98.12 223 THR A N 1
ATOM 1777 C CA . THR A 1 223 ? -7.861 4.999 -9.248 1.00 98.12 223 THR A CA 1
ATOM 1778 C C . THR A 1 223 ? -8.685 3.751 -8.942 1.00 98.12 223 THR A C 1
ATOM 1780 O O . THR A 1 223 ? -8.470 2.679 -9.512 1.00 98.12 223 THR A O 1
ATOM 1783 N N . LEU A 1 224 ? -9.699 3.887 -8.085 1.00 97.56 224 LEU A N 1
ATOM 1784 C CA . LEU A 1 224 ? -10.627 2.785 -7.825 1.00 97.56 224 LEU A CA 1
ATOM 1785 C C . LEU A 1 224 ? -11.306 2.240 -9.099 1.00 97.56 224 LEU A C 1
ATOM 1787 O O . LEU A 1 224 ? -11.675 1.069 -9.139 1.00 97.56 224 LEU A O 1
ATOM 1791 N N . TYR A 1 225 ? -11.492 3.075 -10.127 1.00 97.75 225 TYR A N 1
ATOM 1792 C CA . TYR A 1 225 ? -12.156 2.686 -11.369 1.00 97.75 225 TYR A CA 1
ATOM 1793 C C . TYR A 1 225 ? -11.199 1.908 -12.266 1.00 97.75 225 TYR A C 1
ATOM 1795 O O . TYR A 1 225 ? -11.579 0.857 -12.774 1.00 97.75 225 TYR A O 1
ATOM 1803 N N . ASP A 1 226 ? -9.947 2.359 -12.357 1.00 98.12 226 ASP A N 1
ATOM 1804 C CA . ASP A 1 226 ? -8.887 1.641 -13.070 1.00 98.12 226 ASP A CA 1
ATOM 1805 C C . ASP A 1 226 ? -8.634 0.275 -12.418 1.00 98.12 226 ASP A C 1
ATOM 1807 O O . ASP A 1 226 ? -8.530 -0.744 -13.096 1.00 98.12 226 ASP A O 1
ATOM 1811 N N . ALA A 1 227 ? -8.604 0.228 -11.082 1.00 98.12 227 ALA A N 1
ATOM 1812 C CA . ALA A 1 227 ? -8.423 -1.002 -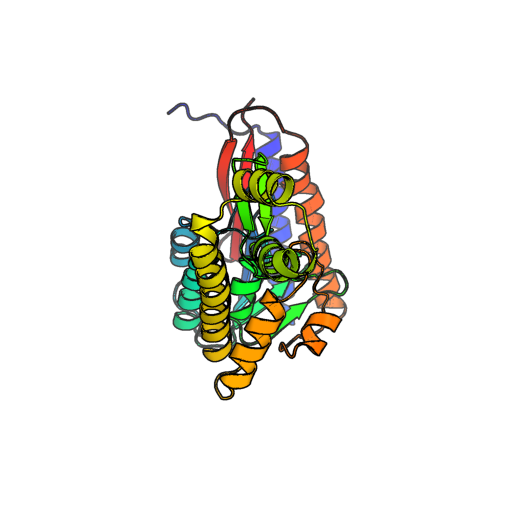10.320 1.00 98.12 227 ALA A CA 1
ATOM 1813 C C . ALA A 1 227 ? -9.566 -2.015 -10.559 1.00 98.12 227 ALA A C 1
ATOM 1815 O O . ALA A 1 227 ? -9.316 -3.212 -10.735 1.00 98.12 227 ALA A O 1
ATOM 1816 N N . LEU A 1 228 ? -10.817 -1.540 -10.629 1.00 98.00 228 LEU A N 1
ATOM 1817 C CA . LEU A 1 228 ? -11.968 -2.359 -11.028 1.00 98.00 228 LEU A CA 1
ATOM 1818 C C . LEU A 1 228 ? -11.842 -2.854 -12.478 1.00 98.00 228 LEU A C 1
ATOM 1820 O O . LEU A 1 228 ? -12.115 -4.023 -12.745 1.00 98.00 228 LEU A O 1
ATOM 1824 N N . GLU A 1 229 ? -11.411 -1.992 -13.401 1.00 98.06 229 GLU A N 1
ATOM 1825 C CA . GLU A 1 229 ? -11.249 -2.317 -14.824 1.00 98.06 229 GLU A CA 1
ATOM 1826 C C . GLU A 1 229 ? -10.184 -3.398 -15.058 1.00 98.06 229 GLU A C 1
ATOM 1828 O O . GLU A 1 229 ? -10.390 -4.333 -15.840 1.00 98.06 229 GLU A O 1
ATOM 1833 N N . ILE A 1 230 ? -9.051 -3.329 -14.352 1.00 97.69 230 ILE A N 1
ATOM 1834 C CA . ILE A 1 230 ? -8.008 -4.354 -14.484 1.00 97.69 230 ILE A CA 1
ATOM 1835 C C . ILE A 1 230 ? -8.426 -5.693 -13.867 1.00 97.69 230 ILE A C 1
ATOM 1837 O O . ILE A 1 230 ? -7.910 -6.726 -14.308 1.00 97.69 230 ILE A O 1
ATOM 1841 N N . GLY A 1 231 ? -9.393 -5.678 -12.942 1.00 98.06 231 GLY A N 1
ATOM 1842 C CA . GLY A 1 231 ? -10.060 -6.856 -12.392 1.00 98.06 231 GLY A CA 1
ATOM 1843 C C . GLY A 1 231 ? -9.824 -7.115 -10.903 1.00 98.06 231 GLY A C 1
ATOM 1844 O O . GLY A 1 231 ? -10.210 -8.192 -10.443 1.00 98.06 231 GLY A O 1
ATOM 1845 N N . LEU A 1 232 ? -9.207 -6.185 -10.159 1.00 98.38 232 LEU A N 1
ATOM 1846 C CA . LEU A 1 232 ? -9.023 -6.301 -8.705 1.00 98.38 232 LEU A CA 1
ATOM 1847 C C . LEU A 1 232 ? -10.375 -6.310 -7.972 1.00 98.38 232 LEU A C 1
ATOM 1849 O O . LEU A 1 232 ? -11.340 -5.669 -8.394 1.00 98.38 232 LEU A O 1
ATOM 1853 N N . LYS A 1 233 ? -10.443 -7.007 -6.830 1.00 98.56 233 LYS A N 1
ATOM 1854 C CA . LYS A 1 233 ? -11.611 -6.966 -5.937 1.00 98.56 233 LYS A CA 1
ATOM 1855 C C . LYS A 1 233 ? -11.582 -5.684 -5.107 1.00 98.56 233 LYS A C 1
ATOM 1857 O O . LYS A 1 233 ? -10.997 -5.647 -4.025 1.00 98.56 233 LYS A O 1
ATOM 1862 N N . ILE A 1 234 ? -12.215 -4.642 -5.637 1.00 98.44 234 ILE A N 1
ATOM 1863 C CA . ILE A 1 234 ? -12.321 -3.337 -4.981 1.00 98.44 234 ILE A CA 1
ATOM 1864 C C . ILE A 1 234 ? -13.680 -3.176 -4.304 1.00 98.44 234 ILE A C 1
ATOM 1866 O O . ILE A 1 234 ? -14.723 -3.424 -4.910 1.00 98.44 234 ILE A O 1
ATOM 1870 N N . VAL A 1 235 ? -13.666 -2.689 -3.064 1.00 98.31 235 VAL A N 1
ATOM 1871 C CA . VAL A 1 235 ? -14.861 -2.288 -2.319 1.00 98.31 235 VAL A CA 1
ATOM 1872 C C . VAL A 1 235 ? -14.907 -0.772 -2.192 1.00 98.31 235 VAL A C 1
ATOM 1874 O O . VAL A 1 235 ? -13.953 -0.133 -1.751 1.00 98.31 235 VAL A O 1
ATOM 1877 N N . LYS A 1 236 ? -16.054 -0.188 -2.551 1.00 98.19 236 LYS A N 1
ATOM 1878 C CA . LYS A 1 236 ? -16.343 1.219 -2.264 1.00 98.19 236 LYS A CA 1
ATOM 1879 C C . LYS A 1 236 ? -16.845 1.328 -0.818 1.00 98.19 236 LYS A C 1
ATOM 1881 O O . LYS A 1 236 ? -17.819 0.645 -0.492 1.00 98.19 236 LYS A O 1
ATOM 1886 N N . PRO A 1 237 ? -16.215 2.138 0.048 1.00 97.94 237 PRO A N 1
ATOM 1887 C CA . PRO A 1 237 ? -16.672 2.311 1.420 1.00 97.94 237 PRO A CA 1
ATOM 1888 C C . PRO A 1 237 ? -18.063 2.962 1.466 1.00 97.94 237 PRO A C 1
ATOM 1890 O O . PRO A 1 237 ? -18.454 3.702 0.561 1.00 97.94 237 PRO A O 1
ATOM 1893 N N . SER A 1 238 ? -18.812 2.708 2.544 1.00 98.19 238 SER A N 1
ATOM 1894 C CA . SER A 1 238 ? -20.012 3.494 2.852 1.00 98.19 238 SER A CA 1
ATOM 1895 C C . SER A 1 238 ? -19.632 4.954 3.119 1.00 98.19 238 SER A C 1
ATOM 1897 O O . SER A 1 238 ? -18.476 5.254 3.416 1.00 98.19 238 SER A O 1
ATOM 1899 N N . SER A 1 239 ? -20.602 5.873 3.061 1.00 98.00 239 SER A N 1
ATOM 1900 C CA . SER A 1 239 ? -20.319 7.298 3.291 1.00 98.00 239 SER A CA 1
ATOM 1901 C C . SER A 1 239 ? -19.653 7.560 4.645 1.00 98.00 239 SER A C 1
ATOM 1903 O O . SER A 1 239 ? -18.758 8.397 4.726 1.00 98.00 239 SER A O 1
ATOM 1905 N N . ASP A 1 240 ? -20.051 6.843 5.696 1.00 98.31 240 ASP A N 1
ATOM 1906 C CA . ASP A 1 240 ? -19.502 7.057 7.036 1.00 98.31 240 ASP A CA 1
ATOM 1907 C C . ASP A 1 240 ? -18.109 6.442 7.195 1.00 98.31 240 ASP A C 1
ATOM 1909 O O . ASP A 1 240 ? -17.223 7.089 7.752 1.00 98.31 240 ASP A O 1
ATOM 1913 N N . LEU A 1 241 ? -17.869 5.263 6.608 1.00 98.62 241 LEU A N 1
ATOM 1914 C CA . LEU A 1 241 ? -16.528 4.678 6.557 1.00 98.62 241 LEU A CA 1
ATOM 1915 C C . LEU A 1 241 ? -15.565 5.564 5.757 1.00 98.62 241 LEU A C 1
ATOM 1917 O O . LEU A 1 241 ? -14.441 5.807 6.187 1.00 98.62 241 LEU A O 1
ATOM 1921 N N . GLU A 1 242 ? -16.009 6.089 4.613 1.00 98.62 242 GLU A N 1
ATOM 1922 C CA . GLU A 1 242 ? -15.189 6.967 3.780 1.00 98.62 242 GLU A CA 1
ATOM 1923 C C . GLU A 1 242 ? -14.807 8.255 4.517 1.00 98.62 242 GLU A C 1
ATOM 1925 O O . GLU A 1 242 ? -13.649 8.664 4.466 1.00 98.62 242 GLU A O 1
ATOM 1930 N N . LYS A 1 243 ? -15.747 8.875 5.247 1.00 98.62 243 LYS A N 1
ATOM 1931 C CA . LYS A 1 243 ? -15.461 10.063 6.067 1.00 98.62 243 LYS A CA 1
ATOM 1932 C C . LYS A 1 243 ? -14.396 9.781 7.123 1.00 98.62 243 LYS A C 1
ATOM 1934 O O . LYS A 1 243 ? -13.537 10.630 7.329 1.00 98.62 243 LYS A O 1
ATOM 1939 N N . LEU A 1 244 ? -14.438 8.621 7.781 1.00 98.75 244 LEU A N 1
ATOM 1940 C CA . LEU A 1 244 ? -13.444 8.246 8.792 1.00 98.75 244 LEU A CA 1
ATOM 1941 C C . LEU A 1 244 ? -12.065 7.995 8.173 1.00 98.75 244 LEU A C 1
ATOM 1943 O O . LEU A 1 244 ? -11.073 8.493 8.696 1.00 98.75 244 LEU A O 1
ATOM 1947 N N . LEU A 1 245 ? -12.004 7.291 7.039 1.00 98.69 245 LEU A N 1
ATOM 1948 C CA . LEU A 1 245 ? -10.754 7.055 6.309 1.00 98.69 245 LEU A CA 1
ATOM 1949 C C . LEU A 1 245 ? -10.118 8.366 5.832 1.00 98.69 245 LEU A C 1
ATOM 1951 O O . LEU A 1 245 ? -8.919 8.568 6.011 1.00 98.69 245 LEU A O 1
ATOM 1955 N N . ILE A 1 246 ? -10.922 9.276 5.273 1.00 98.44 246 ILE A N 1
ATOM 1956 C CA . ILE A 1 246 ? -10.452 10.606 4.865 1.00 98.44 246 ILE A CA 1
ATOM 1957 C C . ILE A 1 246 ? -10.020 11.416 6.088 1.00 98.44 246 ILE A C 1
ATOM 1959 O O . ILE A 1 246 ? -8.956 12.017 6.052 1.00 98.44 246 ILE A O 1
ATOM 1963 N N . LYS A 1 247 ? -10.782 11.388 7.190 1.00 98.44 247 LYS A N 1
ATOM 1964 C CA . LYS A 1 247 ? -10.414 12.090 8.427 1.00 98.44 247 LYS A CA 1
ATOM 1965 C C . LYS A 1 247 ? -9.068 11.610 8.975 1.00 98.44 247 LYS A C 1
ATOM 1967 O O . LYS A 1 247 ? -8.261 12.441 9.374 1.00 98.44 247 LYS A O 1
ATOM 1972 N N . LEU A 1 248 ? -8.817 10.299 8.985 1.00 98.38 248 LEU A N 1
ATOM 1973 C CA . LEU A 1 248 ? -7.534 9.744 9.424 1.00 98.38 248 LEU A CA 1
ATOM 1974 C C . LEU A 1 248 ? -6.383 10.203 8.521 1.00 98.38 248 LEU A C 1
ATOM 1976 O O . LEU A 1 248 ? -5.302 10.511 9.011 1.00 98.38 248 LEU A O 1
ATOM 1980 N N . HIS A 1 249 ? -6.619 10.269 7.211 1.00 97.94 249 HIS A N 1
ATOM 1981 C CA . HIS A 1 249 ? -5.629 10.781 6.273 1.00 97.94 249 HIS A CA 1
ATOM 1982 C C . HIS A 1 249 ? -5.371 12.284 6.439 1.00 97.94 249 HIS A C 1
ATOM 1984 O O . HIS A 1 249 ? -4.211 12.670 6.482 1.00 97.94 249 HIS A O 1
ATOM 1990 N N . SER A 1 250 ? -6.402 13.114 6.612 1.00 97.69 250 SER A N 1
ATOM 1991 C CA . SER A 1 250 ? -6.216 14.545 6.891 1.00 97.69 250 SER A CA 1
ATOM 1992 C C . SER A 1 250 ? -5.467 14.768 8.203 1.00 97.69 250 SER A C 1
ATOM 1994 O O . SER A 1 250 ? -4.559 15.584 8.258 1.00 97.69 250 SER A O 1
ATOM 1996 N N . LEU A 1 251 ? -5.780 13.982 9.239 1.00 97.25 251 LEU A N 1
ATOM 1997 C CA . LEU A 1 251 ? -5.034 13.998 10.494 1.00 97.25 251 LEU A CA 1
ATOM 1998 C C . LEU A 1 251 ? -3.552 13.645 10.272 1.00 97.25 251 LEU A C 1
ATOM 2000 O O . LEU A 1 251 ? -2.693 14.271 10.876 1.00 97.25 251 LEU A O 1
ATOM 2004 N N . TRP A 1 252 ? -3.252 12.669 9.412 1.00 95.19 252 TRP A N 1
ATOM 2005 C CA . TRP A 1 252 ? -1.883 12.291 9.042 1.00 95.19 252 TRP A CA 1
ATOM 2006 C C . TRP A 1 252 ? -1.141 13.390 8.272 1.00 95.19 252 TRP A C 1
ATOM 2008 O O . TRP A 1 252 ? 0.023 13.655 8.566 1.00 95.19 252 TRP A O 1
ATOM 2018 N N . GLU A 1 253 ? -1.812 14.045 7.323 1.00 94.25 253 GLU A N 1
ATOM 2019 C CA . GLU A 1 253 ? -1.254 15.166 6.560 1.00 94.25 253 GLU A CA 1
ATOM 2020 C C . GLU A 1 253 ? -0.951 16.370 7.461 1.00 94.25 253 GLU A C 1
ATOM 2022 O O . GLU A 1 253 ? 0.159 16.893 7.446 1.00 94.25 253 GLU A O 1
ATOM 2027 N N . GLU A 1 254 ? -1.920 16.780 8.280 1.00 93.69 254 GLU A N 1
ATOM 2028 C CA . GLU A 1 254 ? -1.847 17.988 9.110 1.00 93.69 254 GLU A CA 1
ATOM 2029 C C . GLU A 1 254 ? -0.895 17.864 10.308 1.00 93.69 254 GLU A C 1
ATOM 2031 O O . GLU A 1 254 ? -0.556 18.877 10.922 1.00 93.69 254 GLU A O 1
ATOM 2036 N N . THR A 1 255 ? -0.474 16.648 10.670 1.00 91.12 255 THR A N 1
ATOM 2037 C CA . THR A 1 255 ? 0.475 16.428 11.768 1.00 91.12 255 THR A CA 1
ATOM 2038 C C . THR A 1 255 ? 1.795 15.864 11.271 1.00 91.12 255 THR A C 1
ATOM 2040 O O . THR A 1 255 ? 2.806 16.556 11.337 1.00 91.12 255 THR A O 1
ATOM 2043 N N . ILE A 1 256 ? 1.812 14.624 10.782 1.00 89.69 256 ILE A N 1
ATOM 2044 C CA . ILE A 1 256 ? 3.056 13.886 10.572 1.00 89.69 256 ILE A CA 1
ATOM 2045 C C . ILE A 1 256 ? 3.725 14.295 9.266 1.00 89.69 256 ILE A C 1
ATOM 2047 O O . ILE A 1 256 ? 4.910 14.612 9.285 1.00 89.69 256 ILE A O 1
ATOM 2051 N N . LEU A 1 257 ? 2.988 14.356 8.153 1.00 88.81 257 LEU A N 1
ATOM 2052 C CA . LEU A 1 257 ? 3.589 14.792 6.885 1.00 88.81 257 LEU A CA 1
ATOM 2053 C C . LEU A 1 257 ? 3.970 16.271 6.931 1.00 88.81 257 LEU A C 1
ATOM 2055 O O . LEU A 1 257 ? 5.088 16.621 6.564 1.00 88.81 257 LEU A O 1
ATOM 2059 N N . TRP A 1 258 ? 3.097 17.126 7.476 1.00 88.44 258 TRP A N 1
ATOM 2060 C CA . TRP A 1 258 ? 3.431 18.528 7.721 1.00 88.44 258 TRP A CA 1
ATOM 2061 C C . TRP A 1 258 ? 4.714 18.676 8.551 1.00 88.44 258 TRP A C 1
ATOM 2063 O O . TRP A 1 258 ? 5.554 19.522 8.237 1.00 88.44 258 TRP A O 1
ATOM 2073 N N . TYR A 1 259 ? 4.890 17.849 9.586 1.00 84.25 259 TYR A N 1
ATOM 2074 C CA . TYR A 1 259 ? 6.109 17.836 10.390 1.00 84.25 259 TYR A CA 1
ATOM 2075 C C . TYR A 1 259 ? 7.333 17.409 9.566 1.00 84.25 259 TYR A C 1
ATOM 2077 O O . TYR A 1 259 ? 8.349 18.107 9.597 1.00 84.25 259 TYR A O 1
ATOM 2085 N N . GLU A 1 260 ? 7.235 16.326 8.785 1.00 81.75 260 GLU A N 1
ATOM 2086 C CA . GLU A 1 260 ? 8.314 15.844 7.906 1.00 81.75 260 GLU A CA 1
ATOM 2087 C C . GLU A 1 260 ? 8.753 16.883 6.858 1.00 81.75 260 GLU A C 1
ATOM 2089 O O . GLU A 1 260 ? 9.938 16.937 6.507 1.00 81.75 260 GLU A O 1
ATOM 2094 N N . GLU A 1 261 ? 7.812 17.684 6.351 1.00 81.62 261 GLU A N 1
ATOM 2095 C CA . GLU A 1 261 ? 8.046 18.749 5.369 1.00 81.62 261 GLU A CA 1
ATOM 2096 C C . GLU A 1 261 ? 8.594 20.038 5.998 1.00 81.62 261 GLU A C 1
ATOM 2098 O O . GLU A 1 261 ? 9.420 20.730 5.400 1.00 81.62 261 GLU A O 1
ATOM 2103 N N . SER A 1 262 ? 8.135 20.383 7.203 1.00 76.88 262 SER A N 1
ATOM 2104 C CA . SER A 1 262 ? 8.455 21.666 7.844 1.00 76.88 262 SER A CA 1
ATOM 2105 C C . SER A 1 262 ? 9.806 21.675 8.552 1.00 76.88 262 SER A C 1
ATOM 2107 O O . SER A 1 262 ? 10.326 22.747 8.855 1.00 76.88 262 SER A O 1
ATOM 2109 N N . THR A 1 263 ? 10.382 20.504 8.821 1.00 69.44 263 THR A N 1
ATOM 2110 C CA . THR A 1 263 ? 11.603 20.370 9.627 1.00 69.44 263 THR A CA 1
ATOM 2111 C C . THR A 1 263 ? 12.852 20.037 8.807 1.00 69.44 263 THR A C 1
ATOM 2113 O O . THR A 1 263 ? 13.867 19.694 9.389 1.00 69.44 263 THR A O 1
ATOM 2116 N N . ILE A 1 264 ? 12.829 20.130 7.465 1.00 60.44 264 ILE A N 1
ATOM 2117 C CA . ILE A 1 264 ? 13.899 19.617 6.575 1.00 60.44 264 ILE A CA 1
ATOM 2118 C C . ILE A 1 264 ? 15.245 20.346 6.758 1.00 60.44 264 ILE A C 1
ATOM 2120 O O . ILE A 1 264 ? 15.584 21.247 5.989 1.00 60.44 264 ILE A O 1
ATOM 2124 N N . THR A 1 265 ? 16.071 19.884 7.698 1.00 52.47 265 THR A N 1
ATOM 2125 C CA . THR A 1 265 ? 17.504 20.194 7.791 1.00 52.47 265 THR A CA 1
ATOM 2126 C C . THR A 1 265 ? 18.290 19.054 8.451 1.00 52.47 265 THR A C 1
ATOM 2128 O O . THR A 1 265 ? 18.125 18.806 9.631 1.00 52.47 265 THR A O 1
ATOM 2131 N N . GLY A 1 266 ? 19.218 18.396 7.743 1.00 54.78 266 GLY A N 1
ATOM 2132 C CA . GLY A 1 266 ? 20.268 17.588 8.393 1.00 54.78 266 GLY A CA 1
ATOM 2133 C C . GLY A 1 266 ? 20.125 16.062 8.327 1.00 54.78 266 GLY A C 1
ATOM 2134 O O . GLY A 1 266 ? 19.533 15.517 7.399 1.00 54.78 266 GLY A O 1
ATOM 2135 N N . ILE A 1 267 ? 20.804 15.377 9.258 1.00 52.03 267 ILE A N 1
ATOM 2136 C CA . ILE A 1 267 ? 20.913 13.908 9.310 1.00 52.03 267 ILE A CA 1
ATOM 2137 C C . ILE A 1 267 ? 19.565 13.318 9.744 1.00 52.03 267 ILE A C 1
ATOM 2139 O O . ILE A 1 267 ? 18.945 13.811 10.680 1.00 52.03 267 ILE A O 1
ATOM 2143 N N . GLU A 1 268 ? 19.130 12.266 9.054 1.00 66.81 268 GLU A N 1
ATOM 2144 C CA . GLU A 1 268 ? 17.811 11.649 9.209 1.00 66.81 268 GLU A CA 1
ATOM 2145 C C . GLU A 1 268 ? 17.888 10.430 10.141 1.00 66.81 268 GLU A C 1
ATOM 2147 O O . GLU A 1 268 ? 18.626 9.482 9.857 1.00 66.81 268 GLU A O 1
ATOM 2152 N N . GLU A 1 269 ? 17.103 10.414 11.221 1.00 69.12 269 GLU A N 1
ATOM 2153 C CA . GLU A 1 269 ? 16.885 9.205 12.025 1.00 69.12 269 GLU A CA 1
ATOM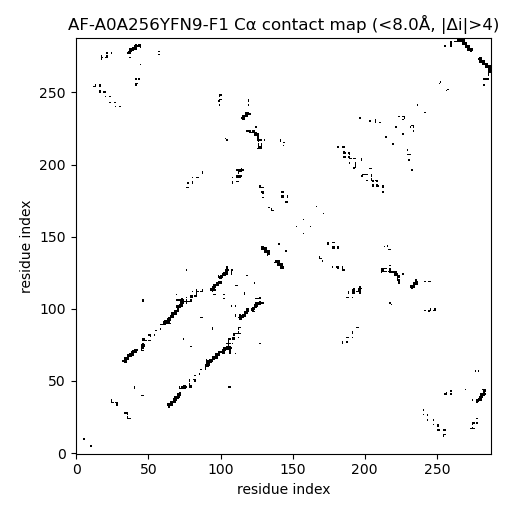 2154 C C . GLU A 1 269 ? 15.494 8.626 11.754 1.00 69.12 269 GLU A C 1
ATOM 2156 O O . GLU A 1 269 ? 14.478 9.318 11.751 1.00 69.12 269 GLU A O 1
ATOM 2161 N N . SER A 1 270 ? 15.442 7.318 11.510 1.00 74.81 270 SER A N 1
ATOM 2162 C CA . SER A 1 270 ? 14.194 6.582 11.313 1.00 74.81 270 SER A CA 1
ATOM 2163 C C . SER A 1 270 ? 13.447 6.429 12.635 1.00 74.81 270 SER A C 1
ATOM 2165 O O . SER A 1 270 ? 13.975 5.840 13.577 1.00 74.81 270 SER A O 1
ATOM 2167 N N . VAL A 1 271 ? 12.198 6.897 12.694 1.00 79.38 271 VAL A N 1
ATOM 2168 C CA . VAL A 1 271 ? 11.359 6.813 13.894 1.00 79.38 271 VAL A CA 1
ATOM 2169 C C . VAL A 1 271 ? 10.095 6.012 13.627 1.00 79.38 271 VAL A C 1
ATOM 2171 O O . VAL A 1 271 ? 9.430 6.157 12.603 1.00 79.38 271 VAL A O 1
ATOM 2174 N N . ASN A 1 272 ? 9.787 5.118 14.562 1.00 86.38 272 ASN A N 1
ATOM 2175 C CA . ASN A 1 272 ? 8.632 4.234 14.506 1.00 86.38 272 ASN A CA 1
ATOM 2176 C C . ASN A 1 272 ? 7.766 4.542 15.729 1.00 86.38 272 ASN A C 1
ATOM 2178 O O . ASN A 1 272 ? 8.228 4.370 16.859 1.00 86.38 272 ASN A O 1
ATOM 2182 N N . ILE A 1 273 ? 6.533 4.993 15.516 1.00 86.06 273 ILE A N 1
ATOM 2183 C CA . ILE A 1 273 ? 5.629 5.402 16.594 1.00 86.06 273 ILE A CA 1
ATOM 2184 C C . ILE A 1 273 ? 4.438 4.458 16.642 1.00 86.06 273 ILE A C 1
ATOM 2186 O O . ILE A 1 273 ? 3.770 4.195 15.642 1.00 86.06 273 ILE A O 1
ATOM 2190 N N . MET A 1 274 ? 4.189 3.936 17.837 1.00 89.19 274 MET A N 1
ATOM 2191 C CA . MET A 1 274 ? 3.125 2.983 18.110 1.00 89.19 274 MET A CA 1
ATOM 2192 C C . MET A 1 274 ? 1.781 3.686 18.290 1.00 89.19 274 MET A C 1
ATOM 2194 O O . MET A 1 274 ? 1.672 4.632 19.065 1.00 89.19 274 MET A O 1
ATOM 2198 N N . ILE A 1 275 ? 0.741 3.167 17.639 1.00 88.00 275 ILE A N 1
ATOM 2199 C CA . ILE A 1 275 ? -0.652 3.591 17.825 1.00 88.00 275 ILE A CA 1
ATOM 2200 C C . ILE A 1 275 ? -1.332 2.543 18.716 1.00 88.00 275 ILE A C 1
ATOM 2202 O O . ILE A 1 275 ? -2.131 1.723 18.258 1.00 88.00 275 ILE A O 1
ATOM 2206 N N . GLY A 1 276 ? -0.929 2.500 19.990 1.00 85.25 276 GLY A N 1
ATOM 2207 C CA . GLY A 1 276 ? -1.318 1.427 20.913 1.00 85.25 276 GLY A CA 1
ATOM 2208 C C . GLY A 1 276 ? -0.982 0.035 20.356 1.00 85.25 276 GLY A C 1
ATOM 2209 O O . GLY A 1 276 ? 0.122 -0.198 19.869 1.00 85.25 276 GLY A O 1
ATOM 2210 N N . ASP A 1 277 ? -1.949 -0.881 20.398 1.00 84.06 277 ASP A N 1
ATOM 2211 C CA . ASP A 1 277 ? -1.924 -2.215 19.772 1.00 84.06 277 ASP A CA 1
ATOM 2212 C C . ASP A 1 277 ? -2.626 -2.259 18.393 1.00 84.06 277 ASP A C 1
ATOM 2214 O O . ASP A 1 277 ? -2.773 -3.328 17.781 1.00 84.06 277 ASP A O 1
ATOM 2218 N N . ARG A 1 278 ? -3.063 -1.090 17.904 1.00 85.88 278 ARG A N 1
ATOM 2219 C CA . ARG A 1 278 ? -3.870 -0.905 16.689 1.00 85.88 278 ARG A CA 1
ATOM 2220 C C . ARG A 1 278 ? -3.084 -0.362 15.505 1.00 85.88 278 ARG A C 1
ATOM 2222 O O . ARG A 1 278 ? -3.681 -0.045 14.482 1.00 85.88 278 ARG A O 1
ATOM 2229 N N . GLY A 1 279 ? -1.772 -0.204 15.601 1.00 90.88 279 GLY A N 1
ATOM 2230 C CA . GLY A 1 279 ? -1.014 0.286 14.462 1.00 90.88 279 GLY A CA 1
ATOM 2231 C C . GLY A 1 279 ? 0.376 0.776 14.785 1.00 90.88 279 GLY A C 1
ATOM 2232 O O . GLY A 1 279 ? 0.806 0.839 15.936 1.00 90.88 279 GLY A O 1
ATOM 2233 N N . VAL A 1 280 ? 1.055 1.168 13.724 1.00 92.25 280 VAL A N 1
ATOM 2234 C CA . VAL A 1 280 ? 2.332 1.857 13.760 1.00 92.25 280 VAL A CA 1
ATOM 2235 C C . VAL A 1 280 ? 2.346 2.868 12.627 1.00 92.25 280 VAL A C 1
ATOM 2237 O O . VAL A 1 280 ? 1.829 2.604 11.536 1.00 92.25 280 VAL A O 1
ATOM 2240 N N . PHE A 1 281 ? 2.968 4.012 12.870 1.00 88.88 281 PHE A N 1
ATOM 2241 C CA . PHE A 1 281 ? 3.408 4.863 11.784 1.00 88.88 281 PHE A CA 1
ATOM 2242 C C . PHE A 1 281 ? 4.925 5.016 11.781 1.00 88.88 281 PHE A C 1
ATOM 2244 O O . PHE A 1 281 ? 5.571 5.076 12.828 1.00 88.88 281 PHE A O 1
ATOM 2251 N N . LEU A 1 282 ? 5.494 5.010 10.582 1.00 87.31 282 LEU A N 1
ATOM 2252 C CA . LEU A 1 282 ? 6.924 5.104 10.336 1.00 87.31 282 LEU A CA 1
ATOM 2253 C C . LEU A 1 282 ? 7.193 6.460 9.701 1.00 87.31 282 LEU A C 1
ATOM 2255 O O . LEU A 1 282 ? 6.639 6.771 8.650 1.00 87.31 282 LEU A O 1
ATOM 2259 N N . THR A 1 283 ? 8.050 7.244 10.332 1.00 82.69 283 THR A N 1
ATOM 2260 C CA . THR A 1 283 ? 8.435 8.586 9.896 1.00 82.69 283 THR A CA 1
ATOM 2261 C C . THR A 1 283 ? 9.951 8.752 10.053 1.00 82.69 283 THR A C 1
ATOM 2263 O O . THR A 1 283 ? 10.656 7.804 10.439 1.00 82.69 283 THR A O 1
ATOM 2266 N N . ARG A 1 284 ? 10.482 9.923 9.711 1.00 75.88 284 ARG A N 1
ATOM 2267 C CA . ARG A 1 284 ? 11.834 10.344 10.091 1.00 75.88 284 ARG A CA 1
ATOM 2268 C C . ARG A 1 284 ? 11.746 11.450 11.140 1.00 75.88 284 ARG A C 1
ATOM 2270 O O . ARG A 1 284 ? 10.886 12.320 11.048 1.00 75.88 284 ARG A O 1
ATOM 2277 N N . THR A 1 285 ? 12.659 11.446 12.100 1.00 62.44 285 THR A N 1
ATOM 2278 C CA . THR A 1 285 ? 12.959 12.644 12.884 1.00 62.44 285 THR A CA 1
ATOM 2279 C C . THR A 1 285 ? 14.105 13.367 12.207 1.00 62.44 285 THR A C 1
ATOM 2281 O O . THR A 1 285 ? 15.074 12.747 11.756 1.00 62.44 285 THR A O 1
ATOM 2284 N N . ILE A 1 286 ? 13.963 14.682 12.103 1.00 56.53 286 ILE A N 1
ATOM 2285 C CA . ILE A 1 286 ? 14.984 15.551 11.548 1.00 56.53 286 ILE A CA 1
ATOM 2286 C C . ILE A 1 286 ? 15.689 16.216 12.731 1.00 56.53 286 ILE A C 1
ATOM 2288 O O . ILE A 1 286 ? 15.039 16.772 13.613 1.00 56.53 286 ILE A O 1
ATOM 2292 N N . HIS A 1 287 ? 17.009 16.041 12.812 1.00 51.84 287 HIS A N 1
ATOM 2293 C CA . HIS A 1 287 ? 17.820 16.637 13.869 1.00 51.84 287 HIS A CA 1
ATOM 2294 C C . HIS A 1 287 ? 18.113 18.106 13.555 1.00 51.84 287 HIS A C 1
ATOM 2296 O O . HIS A 1 287 ? 18.672 18.388 12.497 1.00 51.84 287 HIS A O 1
ATOM 2302 N N . ASP A 1 288 ? 17.838 18.996 14.508 1.00 46.47 288 ASP A N 1
ATOM 2303 C CA . ASP A 1 288 ? 18.467 20.325 14.569 1.00 46.47 288 ASP A CA 1
ATOM 2304 C C . ASP A 1 288 ? 19.937 20.239 15.036 1.00 46.47 288 ASP A C 1
ATOM 2306 O O . ASP A 1 288 ? 20.230 19.503 16.015 1.00 46.47 288 ASP A O 1
#

Foldseek 3Di:
DDPDDDDPVLVVLVVVLLVLLLVLQVVLCVVPVAAFAEEAEAPPGELDPCVQVVCCVLQAAAAEEYEYEDADQYHDLVSLLVSLVRCLVRYNYFYAYEYLAHQAASSLLNRLLGLEYEYEQRHFYWANFDWDQQPLVRDTDGLVLLLVCVVCVVVPPDDPVVSVVVVVSDPVVCNVVRVVVLVVSLVSSLVSNCSHNNVPNSVLSSQLSVVSNPDPDRGDTCGLVNCVVSPGRYDYDDPVSSVSSNVSVVSCCVRQNCQLVVQPDDDWDWDWADSDSRYIYIHIDDDD

Mean predicted aligned error: 5.81 Å

Radius of gyration: 20.45 Å; Cα contacts (8 Å, |Δi|>4): 539; chains: 1; bounding box: 48×42×62 Å

Sequence (288 aa):
MKLYEASEFDIKLFEKFVDEALNIASEIEKIRGSRVFILFIGEYRNIDRELIGIINKLIDRVEGDLDIILYSSGGLGDQAYVVGRYLQENVNGKLSFMIPRWAKSAATILSCSGDEIVMTRIAELGPIDPVIYVEKVKRYVPALSIIELFKTLPHLGLPDNLLKDLLDKLPVMEIGDYQRILEHNIELTAKLLNNRMFRDDQDKAYGIASKLASYKHHGAPITLYDALEIGLKIVKPSSDLEKLLIKLHSLWEETILWYEESTITGIEESVNIMIGDRGVFLTRTIHD

Secondary structure (DSSP, 8-state):
---PPPPHHHHHHHHHHHHHHHHHHHHHHHHHSSEEEEEEE-TT--B-TTHHHHHHHH---BSS-EEEEEEB--B-HHHHHHHHHHHHHHB-S-EEEEESSEE-THHHHHHTTSSEEEE-TT-EE-----EEEEGGGTEEEEHHHHHHHHHHGGGS---HHHHHHHHHHS--TTHHHHHHHHHHHHHHHHHHHHHTTTTT-HHHHHHHHHHHT--SSTT--EEHHHHHHHT--EEPPPHHHHHHHHHHHHHHIIIIIHHHHHT--S-EEEEEEE-TTSEEEEEEEEP-

pLDDT: mean 89.82, std 12.47, range [23.52, 98.88]

Nearest PDB structures (foldseek):
  4kwb-assembly1_D  TM=5.151E-01  e=2.855E-04  Bacillus subtilis subsp. subtilis str. 168
  7mcm-assembly1_B  TM=5.675E-01  e=4.186E-02  Mycolicibacterium smegmatis MC2 155
  6j1h-assembly2_B  TM=3.619E-01  e=5.575E-02  Aquifex aeolicus VF5
  5o34-assembly1_C  TM=3.198E-01  e=2.475E-01  Streptantibioticus cattleyicolor
  5udu-assembly1_A  TM=2.694E-01  e=6.137E+00  Lactiplantibacillus plantarum WCFS1

Solvent-accessible surface area (backbone atoms only — not comparable to full-atom values): 14919 Å² total; per-residue (Å²): 134,83,88,76,78,78,52,76,65,56,53,52,52,51,50,51,49,36,57,52,48,53,53,49,43,55,54,49,23,70,75,67,76,29,50,49,34,39,43,37,35,32,92,87,35,60,42,39,84,60,50,50,63,53,47,50,76,65,52,59,82,35,80,50,35,38,35,36,39,40,34,25,75,12,56,41,52,69,36,20,44,53,41,24,51,52,50,58,74,30,38,71,38,56,36,32,24,32,27,42,41,38,20,18,26,15,34,30,46,27,41,37,27,17,51,32,33,35,35,30,98,72,14,28,37,25,23,44,49,49,71,40,76,38,75,81,74,74,41,76,40,47,36,66,60,54,54,52,48,64,69,45,53,83,74,67,75,64,57,70,68,61,47,48,58,49,51,74,58,44,73,69,86,49,49,67,54,39,53,50,51,39,52,46,45,26,51,51,30,15,52,32,18,25,74,38,54,26,62,91,34,61,68,59,18,39,51,36,24,46,55,42,44,62,56,94,44,67,84,42,78,34,34,61,64,53,39,45,71,65,62,52,58,67,41,77,59,53,75,67,56,37,52,48,38,43,47,51,46,51,53,40,44,74,44,56,50,45,47,57,66,71,51,78,48,79,66,76,44,85,39,77,47,70,35,78,87,39,28,40,39,36,38,56,46,60,46,132